Protein AF-0000000073398523 (afdb_homodimer)

Nearest PDB structures (foldseek):
  1pts-assembly1_B  TM=7.239E-01  e=7.983E-02  Streptomyces avidinii
  2jmm-assembly1_A  TM=2.291E-01  e=8.863E-01  Escherichia coli
  1pts-assembly1_B  TM=7.241E-01  e=7.983E-02  Streptomyces avidinii
  2jmm-assembly1_A  TM=2.292E-01  e=8.863E-01  Escherichia coli

Foldseek 3Di:
DDPPVFFEPPAAKKKKWWFAPDPDPPDDPVVGTPDIWIWGWHGGGAFWTWTWTDDDPDIWTKTFTWDVDVWTKTWIWTWDDDPNDIWIKIWIWTWDDDDPPDDPDWIKIKGKMWGQQWDAPVPRHIDHGGRMIIMMITGDTHDD/DDPPVFFEPPAAKKKKWWFAPDPDPPDDPVVGTPDIWIWGWHGGGAFWTWTWTDDDPDIWTKTFTWDVDVWTKTWIWTWDDDPNDIWIKIWIWTWDDDDPPDDPDWIKIKGKMWGQQWDAPVPRHIDHGGRMIIMMITGDTHDD

Sequence (288 aa):
MSYDPEIGSLAGIWTYRSFINDPDLSTDFDKLEFGRANIQIDKAPMGVFKGRIYGDGWELTLSGYIDYGSPNTARFQGRGKVGGEEWIYDYVGYLSPAWPNGIKQRPALAGSIVRTAPHSDGAGGVAPAGVVCSWCAVLDKPAHMSYDPEIGSLAGIWTYRSFINDPDLSTDFDKLEFGRANIQIDKAPMGVFKGRIYGDGWELTLSGYIDYGSPNTARFQGRGKVGGEEWIYDYVGYLSPAWPNGIKQRPALAGSIVRTAPHSDGAGGVAPAGVVCSWCAVLDKPAH

Secondary structure (DSSP, 8-state):
----TTS-TT-EEEEEEEEE----TTS-GGGGEEEEEEEEEPP-STTEEEEEEEETTEEEEEEEEEE-SSS-EEEEEEEEEETTEEEEEEEEEEEPPPPTT-SSPPPEEEEEEEE-S-EE-SSSSEE-TT-EEEEEEEEEEE--/----TTS-TT-EEEEEEEEE----TTS-GGGGEEEEEEEEEPP-STTEEEEEEEETTEEEEEEEEEE-SSS-EEEEEEEEEETTEEEEEEEEEEEPPPPTT-SSPPPEEEEEEEE-S-EE-SSSSEE-TT-EEEEEEEEEEE--

Radius of gyration: 19.01 Å; Cα contacts (8 Å, |Δi|>4): 784; chains: 2; bounding box: 48×51×47 Å

Organism: Burkholderia thailandensis (strain ATCC 700388 / DSM 13276 / CCUG 48851 / CIP 106301 / E264) (NCBI:txid271848)

Structure (mmCIF, N/CA/C/O backbone):
data_AF-0000000073398523-model_v1
#
loop_
_entity.id
_entity.type
_entity.pdbx_description
1 polymer 'Uncharacterized protein'
#
loop_
_atom_site.group_PDB
_atom_site.id
_atom_site.type_symbol
_atom_site.label_atom_id
_atom_site.label_alt_id
_atom_site.label_comp_id
_atom_site.label_asym_id
_atom_site.label_entity_id
_atom_site.label_seq_id
_atom_site.pdbx_PDB_ins_code
_atom_site.Cartn_x
_atom_site.Cartn_y
_atom_site.Cartn_z
_atom_site.occupancy
_atom_site.B_iso_or_equiv
_atom_site.auth_seq_id
_atom_site.auth_comp_id
_atom_site.auth_asym_id
_atom_site.auth_atom_id
_atom_site.pdbx_PDB_model_num
ATOM 1 N N . MET A 1 1 ? -22.625 -24.641 5.496 1 25.67 1 MET A N 1
ATOM 2 C CA . MET A 1 1 ? -21.453 -24.312 4.691 1 25.67 1 MET A CA 1
ATOM 3 C C . MET A 1 1 ? -20.188 -24.312 5.547 1 25.67 1 MET A C 1
ATOM 5 O O . MET A 1 1 ? -20.141 -23.641 6.578 1 25.67 1 MET A O 1
ATOM 9 N N . SER A 1 2 ? -19.422 -25.438 5.652 1 29.08 2 SER A N 1
ATOM 10 C CA . SER A 1 2 ? -18.344 -25.75 6.578 1 29.08 2 SER A CA 1
ATOM 11 C C . SER A 1 2 ? -17.25 -24.672 6.539 1 29.08 2 SER A C 1
ATOM 13 O O . SER A 1 2 ? -16.797 -24.281 5.465 1 29.08 2 SER A O 1
ATOM 15 N N . TYR A 1 3 ? -17.172 -23.75 7.363 1 36.06 3 TYR A N 1
ATOM 16 C CA . TYR A 1 3 ? -15.969 -22.969 7.629 1 36.06 3 TYR A CA 1
ATOM 17 C C . TYR A 1 3 ? -14.727 -23.844 7.566 1 36.06 3 TYR A C 1
ATOM 19 O O . TYR A 1 3 ? -14.578 -24.781 8.344 1 36.06 3 TYR A O 1
ATOM 27 N N . ASP A 1 4 ? -14.242 -24.375 6.492 1 39.94 4 ASP A N 1
ATOM 28 C CA . ASP A 1 4 ? -13 -25.141 6.465 1 39.94 4 ASP A CA 1
ATOM 29 C C . ASP A 1 4 ? -11.844 -24.344 7.059 1 39.94 4 ASP A C 1
ATOM 31 O O . ASP A 1 4 ? -11.375 -23.375 6.457 1 39.94 4 ASP A O 1
ATOM 35 N N . PRO A 1 5 ? -11.734 -24.25 8.328 1 44.62 5 PRO A N 1
ATOM 36 C CA . PRO A 1 5 ? -10.664 -23.547 9.055 1 44.62 5 PRO A CA 1
ATOM 37 C C . PRO A 1 5 ? -9.344 -23.547 8.297 1 44.62 5 PRO A C 1
ATOM 39 O O . PRO A 1 5 ? -8.422 -22.797 8.648 1 44.62 5 PRO A O 1
ATOM 42 N N . GLU A 1 6 ? -9.102 -24.641 7.527 1 44.72 6 GLU A N 1
ATOM 43 C CA . GLU A 1 6 ? -7.785 -24.875 6.941 1 44.72 6 GLU A CA 1
ATOM 44 C C . GLU A 1 6 ? -7.508 -23.922 5.789 1 44.72 6 GLU A C 1
ATOM 46 O O . GLU A 1 6 ? -6.387 -23.859 5.273 1 44.72 6 GLU A O 1
ATOM 51 N N . ILE A 1 7 ? -8.531 -23.5 5.06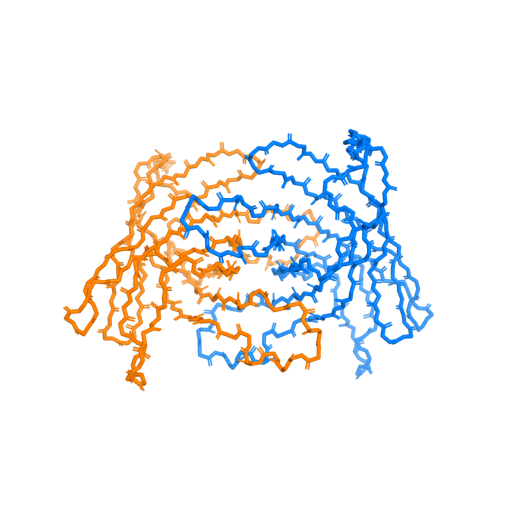2 1 49 7 ILE A N 1
ATOM 52 C CA . ILE A 1 7 ? -8.281 -22.703 3.875 1 49 7 ILE A CA 1
ATOM 53 C C . ILE A 1 7 ? -7.871 -21.281 4.289 1 49 7 ILE A C 1
ATOM 55 O O . ILE A 1 7 ? -8.602 -20.609 5.016 1 49 7 ILE A O 1
ATOM 59 N N . GLY A 1 8 ? -6.633 -21.188 4.273 1 56.22 8 GLY A N 1
ATOM 60 C CA . GLY A 1 8 ? -6.098 -19.859 4.531 1 56.22 8 GLY A CA 1
ATOM 61 C C . GLY A 1 8 ? -6.961 -18.75 3.967 1 56.22 8 GLY A C 1
ATOM 62 O O . GLY A 1 8 ? -7.582 -18.922 2.914 1 56.22 8 GLY A O 1
ATOM 63 N N . SER A 1 9 ? -7.34 -17.734 4.762 1 75.06 9 SER A N 1
ATOM 64 C CA . SER A 1 9 ? -8.289 -16.641 4.625 1 75.06 9 SER A CA 1
ATOM 65 C C . SER A 1 9 ? -7.969 -15.766 3.41 1 75.06 9 SER A C 1
ATOM 67 O O . SER A 1 9 ? -8.82 -15.023 2.926 1 75.06 9 SER A O 1
ATOM 69 N N . LEU A 1 10 ? -6.836 -16.172 2.549 1 92.94 10 LEU A N 1
ATOM 70 C CA . LEU A 1 10 ? -6.508 -15.227 1.486 1 92.94 10 LEU A CA 1
ATOM 71 C C . LEU A 1 10 ? -6.688 -15.867 0.115 1 92.94 10 LEU A C 1
ATOM 73 O O . LEU A 1 10 ? -6.453 -15.227 -0.912 1 92.94 10 LEU A O 1
ATOM 77 N N . ALA A 1 11 ? -7.156 -17.141 0.088 1 96.06 11 ALA A N 1
ATOM 78 C CA . ALA A 1 11 ? -7.285 -17.859 -1.182 1 96.06 11 ALA A CA 1
ATOM 79 C C . ALA A 1 11 ? -8.211 -17.109 -2.139 1 96.06 11 ALA A C 1
ATOM 81 O O . ALA A 1 11 ? -9.258 -16.594 -1.729 1 96.06 11 ALA A O 1
ATOM 82 N N . GLY A 1 12 ? -7.852 -17.094 -3.42 1 97 12 GLY A N 1
ATOM 83 C CA . GLY A 1 12 ? -8.602 -16.375 -4.438 1 97 12 GLY A CA 1
ATOM 84 C C . GLY A 1 12 ? -7.719 -15.719 -5.48 1 97 12 GLY A C 1
ATOM 85 O O . GLY A 1 12 ? -6.512 -15.969 -5.523 1 97 12 GLY A O 1
ATOM 86 N N . ILE A 1 13 ? -8.344 -14.992 -6.367 1 98.56 13 ILE A N 1
ATOM 87 C CA . ILE A 1 13 ? -7.637 -14.203 -7.371 1 98.56 13 ILE A CA 1
ATOM 88 C C . ILE A 1 13 ? -7.594 -12.734 -6.941 1 98.56 13 ILE A C 1
ATOM 90 O O . ILE A 1 13 ? -8.625 -12.156 -6.598 1 98.56 13 ILE A O 1
ATOM 94 N N . TRP A 1 14 ? -6.434 -12.203 -6.961 1 98.81 14 TRP A N 1
ATOM 95 C CA . TRP A 1 14 ? -6.184 -10.82 -6.574 1 98.81 14 TRP A CA 1
ATOM 96 C C . TRP A 1 14 ? -5.613 -10.023 -7.738 1 98.81 14 TRP A C 1
ATOM 98 O O . TRP A 1 14 ? -4.77 -10.523 -8.484 1 98.81 14 TRP A O 1
ATOM 108 N N . THR A 1 15 ? -6.074 -8.812 -7.91 1 98.94 15 THR A N 1
ATOM 109 C CA . THR A 1 15 ? -5.441 -7.883 -8.836 1 98.94 15 THR A CA 1
ATOM 110 C C . THR A 1 15 ? -4.277 -7.156 -8.172 1 98.94 15 THR A C 1
ATOM 112 O O . THR A 1 15 ? -4.473 -6.434 -7.195 1 98.94 15 THR A O 1
ATOM 115 N N . TYR A 1 16 ? -3.158 -7.379 -8.727 1 98.94 16 TYR A N 1
ATOM 116 C CA . TYR A 1 16 ? -1.911 -6.852 -8.188 1 98.94 16 TYR A CA 1
ATOM 117 C C . TYR A 1 16 ? -1.46 -5.617 -8.961 1 98.94 16 TYR A C 1
ATOM 119 O O . TYR A 1 16 ? -1.467 -5.609 -10.195 1 98.94 16 TY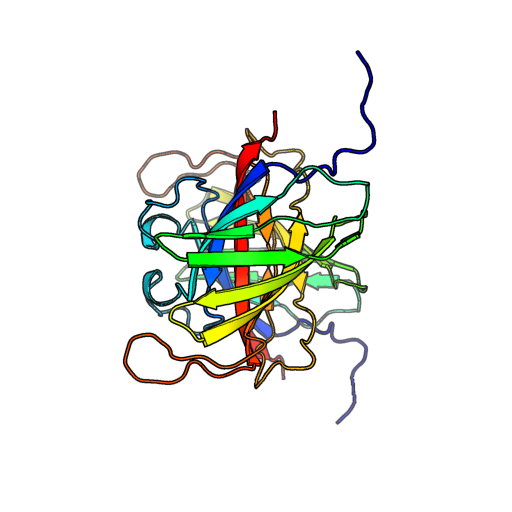R A O 1
ATOM 127 N N . ARG A 1 17 ? -1.027 -4.547 -8.211 1 98.94 17 ARG A N 1
ATOM 128 C CA . ARG A 1 17 ? -0.36 -3.375 -8.766 1 98.94 17 ARG A CA 1
ATOM 129 C C . ARG A 1 17 ? 0.792 -2.926 -7.871 1 98.94 17 ARG A C 1
ATOM 131 O O . ARG A 1 17 ? 0.677 -2.947 -6.645 1 98.94 17 ARG A O 1
ATOM 138 N N . SER A 1 18 ? 1.888 -2.545 -8.484 1 98.81 18 SER A N 1
ATOM 139 C CA . SER A 1 18 ? 3.021 -2.006 -7.738 1 98.81 18 SER A CA 1
ATOM 140 C C . SER A 1 18 ? 3.4 -0.617 -8.242 1 98.81 18 SER A C 1
ATOM 142 O O . SER A 1 18 ? 3.068 -0.246 -9.367 1 98.81 18 SER A O 1
ATOM 144 N N . PHE A 1 19 ? 4.043 0.122 -7.348 1 98.38 19 PHE A N 1
ATOM 145 C CA . PHE A 1 19 ? 4.25 1.557 -7.508 1 98.38 19 PHE A CA 1
ATOM 146 C C . PHE A 1 19 ? 5.695 1.935 -7.199 1 98.38 19 PHE A C 1
ATOM 148 O O . PHE A 1 19 ? 6.23 1.563 -6.152 1 98.38 19 PHE A O 1
ATOM 155 N N . ILE A 1 20 ? 6.25 2.709 -8.086 1 98.75 20 ILE A N 1
ATOM 156 C CA . ILE A 1 20 ? 7.582 3.242 -7.832 1 98.75 20 ILE A CA 1
ATOM 157 C C . ILE A 1 20 ? 7.539 4.191 -6.637 1 98.75 20 ILE A C 1
ATOM 159 O O . ILE A 1 20 ? 6.66 5.055 -6.555 1 98.75 20 ILE A O 1
ATOM 163 N N . ASN A 1 21 ? 8.453 4.016 -5.688 1 98.81 21 ASN A N 1
ATOM 164 C CA . ASN A 1 21 ? 8.531 4.883 -4.516 1 98.81 21 ASN A CA 1
ATOM 165 C C . ASN A 1 21 ? 9.188 6.219 -4.844 1 98.81 21 ASN A C 1
ATOM 167 O O . ASN A 1 21 ? 10.25 6.539 -4.305 1 98.81 21 ASN A O 1
ATOM 171 N N . ASP A 1 22 ? 8.5 6.961 -5.629 1 98.75 22 ASP A N 1
ATOM 172 C CA . ASP A 1 22 ? 8.93 8.281 -6.078 1 98.75 22 ASP A CA 1
ATOM 173 C C . ASP A 1 22 ? 8.445 9.375 -5.129 1 98.75 22 ASP A C 1
ATOM 175 O O . ASP A 1 22 ? 7.238 9.562 -4.961 1 98.75 22 ASP A O 1
ATOM 179 N N . PRO A 1 23 ? 9.344 10.117 -4.512 1 98.62 23 PRO A N 1
ATOM 180 C CA . PRO A 1 23 ? 8.914 11.133 -3.549 1 98.62 23 PRO A CA 1
ATOM 181 C C . PRO A 1 23 ? 8.414 12.406 -4.219 1 98.62 23 PRO A C 1
ATOM 183 O O . PRO A 1 23 ? 7.883 13.297 -3.547 1 98.62 23 PRO A O 1
ATOM 186 N N . ASP A 1 24 ? 8.547 12.562 -5.496 1 98.75 24 ASP A N 1
ATOM 187 C CA . ASP A 1 24 ? 8.102 13.766 -6.199 1 98.75 24 ASP A CA 1
ATOM 188 C C . ASP A 1 24 ? 6.59 13.75 -6.398 1 98.75 24 ASP A C 1
ATOM 190 O O . ASP A 1 24 ? 6.07 12.977 -7.203 1 98.75 24 ASP A O 1
ATOM 194 N N . LEU A 1 25 ? 5.93 14.633 -5.777 1 98.5 25 LEU A N 1
ATOM 195 C CA . LEU A 1 25 ? 4.473 14.688 -5.82 1 98.5 25 LEU A CA 1
ATOM 196 C C . LEU A 1 25 ? 3.979 15.031 -7.219 1 98.5 25 LEU A C 1
ATOM 198 O O . LEU A 1 25 ? 2.852 14.695 -7.59 1 98.5 25 LEU A O 1
ATOM 202 N N . SER A 1 26 ? 4.738 15.688 -7.973 1 98.06 26 SER A N 1
ATOM 203 C CA . SER A 1 26 ? 4.301 16.203 -9.266 1 98.06 26 SER A CA 1
ATOM 204 C C . SER A 1 26 ? 4.375 15.117 -10.336 1 98.06 26 SER A C 1
ATOM 206 O O . SER A 1 26 ? 3.875 15.305 -11.453 1 98.06 26 SER A O 1
ATOM 208 N N . THR A 1 27 ? 5.039 14.016 -10.062 1 98.38 27 THR A N 1
ATOM 209 C CA . THR A 1 27 ? 5.141 12.938 -11.039 1 98.38 27 THR A CA 1
ATOM 210 C C . THR A 1 27 ? 3.758 12.477 -11.484 1 98.38 27 THR A C 1
ATOM 212 O O . THR A 1 27 ? 2.879 12.242 -10.648 1 98.38 27 THR A O 1
ATOM 215 N N . ASP A 1 28 ? 3.58 12.367 -12.812 1 97.88 28 ASP A N 1
ATOM 216 C CA . ASP A 1 28 ? 2.33 11.82 -13.336 1 97.88 28 ASP A CA 1
ATOM 217 C C . ASP A 1 28 ? 2.041 10.445 -12.75 1 97.88 28 ASP A C 1
ATOM 219 O O . ASP A 1 28 ? 2.939 9.602 -12.656 1 97.88 28 ASP A O 1
ATOM 223 N N . PHE A 1 29 ? 0.79 10.219 -12.477 1 97.5 29 PHE A N 1
ATOM 224 C CA . PHE A 1 29 ? 0.407 9.008 -11.773 1 97.5 29 PHE A CA 1
ATOM 225 C C . PHE A 1 29 ? 0.746 7.77 -12.594 1 97.5 29 PHE A C 1
ATOM 227 O O . PHE A 1 29 ? 1.202 6.762 -12.055 1 97.5 29 PHE A O 1
ATOM 234 N N . ASP A 1 30 ? 0.604 7.793 -13.875 1 97.19 30 ASP A N 1
ATOM 235 C CA . ASP A 1 30 ? 0.847 6.648 -14.75 1 97.19 30 ASP A CA 1
ATOM 236 C C . ASP A 1 30 ? 2.328 6.281 -14.766 1 97.19 30 ASP A C 1
ATOM 238 O O . ASP A 1 30 ? 2.684 5.125 -15.023 1 97.19 30 ASP A O 1
ATOM 242 N N . LYS A 1 31 ? 3.17 7.215 -14.523 1 97.62 31 LYS A N 1
ATOM 243 C CA . LYS A 1 31 ? 4.609 6.977 -14.539 1 97.62 31 LYS A CA 1
ATOM 244 C C . LYS A 1 31 ? 5.055 6.23 -13.281 1 97.62 31 LYS A C 1
ATOM 246 O O . LYS A 1 31 ? 6.188 5.746 -13.211 1 97.62 31 LYS A O 1
ATOM 251 N N . LEU A 1 32 ? 4.156 6.113 -12.32 1 98.5 32 LEU A N 1
ATOM 252 C CA . LEU A 1 32 ? 4.492 5.461 -11.062 1 98.5 32 LEU A CA 1
ATOM 253 C C . LEU A 1 32 ? 4.293 3.953 -11.156 1 98.5 32 LEU A C 1
ATOM 255 O O . LEU A 1 32 ? 4.723 3.205 -10.281 1 98.5 32 LEU A O 1
ATOM 259 N N . GLU A 1 33 ? 3.688 3.508 -12.234 1 98.25 33 GLU A N 1
ATOM 260 C CA . GLU A 1 33 ? 3.422 2.076 -12.352 1 98.25 33 GLU A CA 1
ATOM 261 C C . GLU A 1 33 ? 4.715 1.286 -12.508 1 98.25 33 GLU A C 1
ATOM 263 O O . GLU A 1 33 ? 5.469 1.503 -13.461 1 98.25 33 GLU A O 1
ATOM 268 N N . PHE A 1 34 ? 4.996 0.422 -11.617 1 97.94 34 PHE A N 1
ATOM 269 C CA . PHE A 1 34 ? 6.129 -0.494 -11.695 1 97.94 34 PHE A CA 1
ATOM 270 C C . PHE A 1 34 ? 5.727 -1.794 -12.383 1 97.94 34 PHE A C 1
ATOM 272 O O . PHE A 1 34 ? 6.512 -2.373 -13.133 1 97.94 34 PHE A O 1
ATOM 279 N N . GLY A 1 35 ? 4.449 -2.266 -12.023 1 97.25 35 GLY A N 1
ATOM 280 C CA . GLY A 1 35 ? 3.902 -3.463 -12.641 1 97.25 35 GLY A CA 1
ATOM 281 C C . GLY A 1 35 ? 2.469 -3.748 -12.234 1 97.25 35 GLY A C 1
ATOM 282 O O . GLY A 1 35 ? 1.96 -3.15 -11.281 1 97.25 35 GLY A O 1
ATOM 283 N N . ARG A 1 36 ? 1.803 -4.609 -12.984 1 98.56 36 ARG A N 1
ATOM 284 C CA . ARG A 1 36 ? 0.488 -5.141 -12.641 1 98.56 36 ARG A CA 1
ATOM 285 C C . ARG A 1 36 ? 0.352 -6.594 -13.086 1 98.56 36 ARG A C 1
ATOM 287 O O . ARG A 1 36 ? 1.039 -7.031 -14.016 1 98.56 36 ARG A O 1
ATOM 294 N N . ALA A 1 37 ? -0.459 -7.328 -12.438 1 98.88 37 ALA A N 1
ATOM 295 C CA . ALA A 1 37 ? -0.632 -8.758 -12.688 1 98.88 37 ALA A CA 1
ATOM 296 C C . ALA A 1 37 ? -1.809 -9.312 -11.898 1 98.88 37 ALA A C 1
ATOM 298 O O . ALA A 1 37 ? -2.477 -8.578 -11.164 1 98.88 37 ALA A O 1
ATOM 299 N N . ASN A 1 38 ? -2.059 -10.555 -12.109 1 98.81 38 ASN A N 1
ATOM 300 C CA . ASN A 1 38 ? -2.934 -11.328 -11.242 1 98.81 38 ASN A CA 1
ATOM 301 C C . ASN A 1 38 ? -2.137 -12.18 -10.258 1 98.81 38 ASN A C 1
ATOM 303 O O . ASN A 1 38 ? -1.115 -12.766 -10.617 1 98.81 38 ASN A O 1
ATOM 307 N N . ILE A 1 39 ? -2.611 -12.156 -9.07 1 98.94 39 ILE A N 1
ATOM 308 C CA . ILE A 1 39 ? -2.111 -13.125 -8.102 1 98.94 39 ILE A CA 1
ATOM 309 C C . ILE A 1 39 ? -3.197 -14.148 -7.789 1 98.94 39 ILE A C 1
ATOM 311 O O . ILE A 1 39 ? -4.305 -13.789 -7.383 1 98.94 39 ILE A O 1
ATOM 315 N N . GLN A 1 40 ? -2.91 -15.367 -8.008 1 98.69 40 GLN A N 1
ATOM 316 C CA . GLN A 1 40 ? -3.721 -16.469 -7.492 1 98.69 40 GLN A CA 1
ATOM 317 C C . GLN A 1 40 ? -3.123 -17.031 -6.207 1 98.69 40 GLN A C 1
ATOM 319 O O . GLN A 1 40 ? -1.996 -17.531 -6.207 1 98.69 40 GLN A O 1
ATOM 324 N N . ILE A 1 41 ? -3.832 -16.906 -5.168 1 97.81 41 ILE A N 1
ATOM 325 C CA . ILE A 1 41 ? -3.465 -17.562 -3.92 1 97.81 41 ILE A CA 1
ATOM 326 C C . ILE A 1 41 ? -4.27 -18.844 -3.762 1 97.81 41 ILE A C 1
ATOM 328 O O . ILE A 1 41 ? -5.504 -18.812 -3.732 1 97.81 41 ILE A O 1
ATOM 332 N N . ASP A 1 42 ? -3.588 -19.938 -3.623 1 96.5 42 ASP A N 1
ATOM 333 C CA . ASP A 1 42 ? -4.219 -21.25 -3.553 1 96.5 42 ASP A CA 1
ATOM 334 C C . ASP A 1 42 ? -4.664 -21.578 -2.127 1 96.5 42 ASP A C 1
ATOM 336 O O . ASP A 1 42 ? -4.082 -21.078 -1.162 1 96.5 42 ASP A O 1
ATOM 340 N N . LYS A 1 43 ? -5.73 -22.406 -2.062 1 94.38 43 LYS A N 1
ATOM 341 C CA . LYS A 1 43 ? -6.02 -23 -0.764 1 94.38 43 LYS A CA 1
ATOM 342 C C . LYS A 1 43 ? -4.82 -23.781 -0.241 1 94.38 43 LYS A C 1
ATOM 344 O O . LYS A 1 43 ? -4.188 -24.531 -0.989 1 94.38 43 LYS A O 1
ATOM 349 N N . ALA A 1 44 ? -4.496 -23.578 0.974 1 93.38 44 ALA A N 1
ATOM 350 C CA . ALA A 1 44 ? -3.359 -24.234 1.62 1 93.38 44 ALA A CA 1
ATOM 351 C C . ALA A 1 44 ? -3.564 -24.328 3.129 1 93.38 44 ALA A C 1
ATOM 353 O O . ALA A 1 44 ? -4.453 -23.672 3.682 1 93.38 44 ALA A O 1
ATOM 354 N N . PRO A 1 45 ? -2.785 -25.188 3.82 1 91.19 45 PRO A N 1
ATOM 355 C CA . PRO A 1 45 ? -2.863 -25.203 5.281 1 91.19 45 PRO A CA 1
ATOM 356 C C . PRO A 1 45 ? -2.6 -23.828 5.898 1 91.19 45 PRO A C 1
ATOM 358 O O . PRO A 1 45 ? -1.938 -22.984 5.285 1 91.19 45 PRO A O 1
ATOM 361 N N . MET A 1 46 ? -3.068 -23.656 7.102 1 90.88 46 MET A N 1
ATOM 362 C CA . MET A 1 46 ? -2.875 -22.406 7.828 1 90.88 46 MET A CA 1
ATOM 363 C C . MET A 1 46 ? -1.399 -22.031 7.871 1 90.88 46 MET A C 1
ATOM 365 O O . MET A 1 46 ? -0.543 -22.875 8.148 1 90.88 46 MET A O 1
ATOM 369 N N . GLY A 1 47 ? -1.133 -20.797 7.488 1 94.12 47 GLY A N 1
ATOM 370 C CA . GLY A 1 47 ? 0.219 -20.266 7.586 1 94.12 47 GLY A CA 1
ATOM 371 C C . GLY A 1 47 ? 1.018 -20.438 6.305 1 94.12 47 GLY A C 1
ATOM 372 O O . GLY A 1 47 ? 2.113 -19.875 6.176 1 94.12 47 GLY A O 1
ATOM 373 N N . VAL A 1 48 ? 0.482 -21.25 5.402 1 95.88 48 VAL A N 1
ATOM 374 C CA . VAL A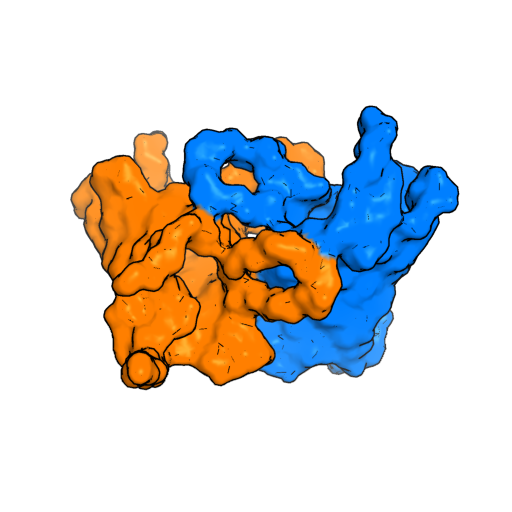 1 48 ? 1.199 -21.484 4.152 1 95.88 48 VAL A CA 1
ATOM 375 C C . VAL A 1 48 ? 0.688 -20.531 3.074 1 95.88 48 VAL A C 1
ATOM 377 O O . VAL A 1 48 ? -0.522 -20.375 2.9 1 95.88 48 VAL A O 1
ATOM 380 N N . PHE A 1 49 ? 1.552 -19.859 2.408 1 97 49 PHE A N 1
ATOM 381 C CA . PHE A 1 49 ? 1.26 -19.047 1.226 1 97 49 PHE A CA 1
ATOM 382 C C . PHE A 1 49 ? 1.774 -19.734 -0.034 1 97 49 PHE A C 1
ATOM 384 O O . PHE A 1 49 ? 2.977 -19.969 -0.172 1 97 49 PHE A O 1
ATOM 391 N N . LYS A 1 50 ? 0.882 -20.047 -0.929 1 97.75 50 LYS A N 1
ATOM 392 C CA . LYS A 1 50 ? 1.245 -20.672 -2.197 1 97.75 50 LYS A CA 1
ATOM 393 C C . LYS A 1 50 ? 0.345 -20.188 -3.328 1 97.75 50 LYS A C 1
ATOM 395 O O . LYS A 1 50 ? -0.828 -19.875 -3.107 1 97.75 50 LYS A O 1
ATOM 400 N N . GLY A 1 51 ? 0.907 -20.125 -4.535 1 98.25 51 GLY A N 1
ATOM 401 C CA . GLY A 1 51 ? 0.143 -19.703 -5.691 1 98.25 51 GLY A CA 1
ATOM 402 C C . GLY A 1 51 ? 1.017 -19.266 -6.855 1 98.25 51 GLY A C 1
ATOM 403 O O . GLY A 1 51 ? 2.045 -19.891 -7.133 1 98.25 51 GLY A O 1
ATOM 404 N N . ARG A 1 52 ? 0.535 -18.25 -7.527 1 98.88 52 ARG A N 1
ATOM 405 C CA . ARG A 1 52 ? 1.284 -17.703 -8.656 1 98.88 52 ARG A CA 1
ATOM 406 C C . ARG A 1 52 ? 0.902 -16.25 -8.906 1 98.88 52 ARG A C 1
ATOM 408 O O . ARG A 1 52 ? -0.204 -15.828 -8.57 1 98.88 52 ARG A O 1
ATOM 415 N N . ILE A 1 53 ? 1.813 -15.516 -9.406 1 98.94 53 ILE A N 1
ATOM 416 C CA . ILE A 1 53 ? 1.578 -14.219 -10.023 1 98.94 53 ILE A CA 1
ATOM 417 C C . ILE A 1 53 ? 1.802 -14.312 -11.531 1 98.94 53 ILE A C 1
ATOM 419 O O . ILE A 1 53 ? 2.746 -14.961 -11.984 1 98.94 53 ILE A O 1
ATOM 423 N N . TYR A 1 54 ? 0.851 -13.742 -12.312 1 98.81 54 TYR A N 1
ATOM 424 C CA . TYR A 1 54 ? 0.905 -14.047 -13.742 1 98.81 54 TYR A CA 1
ATOM 425 C C . TYR A 1 54 ? 0.265 -12.93 -14.555 1 98.81 54 TYR A C 1
ATOM 427 O O . TYR A 1 54 ? -0.517 -12.133 -14.031 1 98.81 54 TYR A O 1
ATOM 435 N N . GLY A 1 55 ? 0.636 -12.789 -15.727 1 97.19 55 GLY A N 1
ATOM 436 C CA . GLY A 1 55 ? 0.087 -11.945 -16.781 1 97.19 55 GLY A CA 1
ATOM 437 C C . GLY A 1 55 ? 0.043 -12.633 -18.125 1 97.19 55 GLY A C 1
ATOM 438 O O . GLY A 1 55 ? -0.08 -13.852 -18.203 1 97.19 55 GLY A O 1
ATOM 439 N N . ASP A 1 56 ? 0.008 -11.828 -19.203 1 94.62 56 ASP A N 1
ATOM 440 C CA . ASP A 1 56 ? -0.063 -12.391 -20.547 1 94.62 56 ASP A CA 1
ATOM 441 C C . ASP A 1 56 ? 1.247 -13.078 -20.922 1 94.62 56 ASP A C 1
ATOM 443 O O . ASP A 1 56 ? 2.248 -12.414 -21.188 1 94.62 56 ASP A O 1
ATOM 447 N N . GLY A 1 57 ? 1.296 -14.422 -20.875 1 94.69 57 GLY A N 1
ATOM 448 C CA . GLY A 1 57 ? 2.428 -15.18 -21.391 1 94.69 57 GLY A CA 1
ATOM 449 C C . GLY A 1 57 ? 3.512 -15.398 -20.344 1 94.69 57 GLY A C 1
ATOM 450 O O . GLY A 1 57 ? 4.617 -15.836 -20.672 1 94.69 57 GLY A O 1
ATOM 451 N N . TRP A 1 58 ? 3.369 -15.086 -19.156 1 97.06 58 TRP A N 1
ATOM 452 C CA . TRP A 1 58 ? 4.387 -15.312 -18.141 1 97.06 58 TRP A CA 1
ATOM 453 C C . TRP A 1 58 ? 3.746 -15.625 -16.797 1 97.06 58 TRP A C 1
ATOM 455 O O . TRP A 1 58 ? 2.586 -15.281 -16.547 1 97.06 58 TRP A O 1
ATOM 465 N N . GLU A 1 59 ? 4.469 -16.266 -15.883 1 98.56 59 GLU A N 1
ATOM 466 C CA . GLU A 1 59 ? 4.066 -16.516 -14.508 1 98.56 59 GLU A CA 1
ATOM 467 C C . GLU A 1 59 ? 5.277 -16.781 -13.617 1 98.56 59 GLU A C 1
ATOM 469 O O . GLU A 1 59 ? 6.324 -17.219 -14.094 1 98.56 59 GLU A O 1
ATOM 474 N N . LEU A 1 60 ? 5.168 -16.391 -12.422 1 98.88 60 LEU A N 1
ATOM 475 C CA . LEU A 1 60 ? 6.074 -16.797 -11.352 1 98.88 60 LEU A CA 1
ATOM 476 C C . LEU A 1 60 ? 5.348 -17.641 -10.312 1 98.88 60 LEU A C 1
ATOM 478 O O . LEU A 1 60 ? 4.191 -17.375 -9.984 1 98.88 60 LEU A O 1
ATOM 482 N N . THR A 1 61 ? 6.008 -18.656 -9.82 1 98.94 61 THR A N 1
ATOM 483 C CA . THR A 1 61 ? 5.496 -19.422 -8.695 1 98.94 61 THR A CA 1
ATOM 484 C C . THR A 1 61 ? 5.719 -18.672 -7.379 1 98.94 61 THR A C 1
ATOM 486 O O . THR A 1 61 ? 6.801 -18.141 -7.141 1 98.9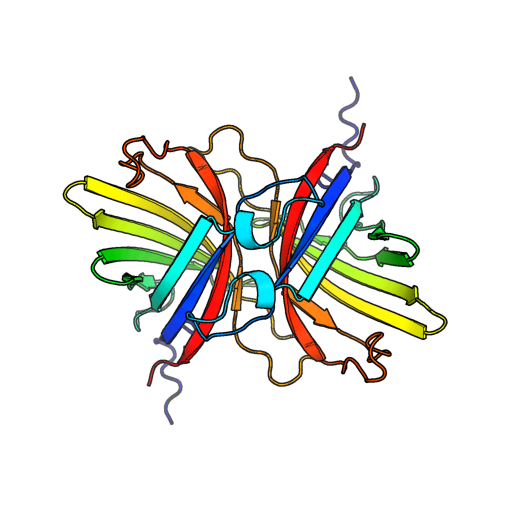4 61 THR A O 1
ATOM 489 N N . LEU A 1 62 ? 4.664 -18.656 -6.59 1 98.88 62 LEU A N 1
ATOM 490 C CA . LEU A 1 62 ? 4.75 -17.969 -5.301 1 98.88 62 LEU A CA 1
ATOM 491 C C . LEU A 1 62 ? 4.812 -18.984 -4.16 1 98.88 62 LEU A C 1
ATOM 493 O O . LEU A 1 62 ? 4.078 -19.984 -4.164 1 98.88 62 LEU A O 1
ATOM 497 N N . SER A 1 63 ? 5.66 -18.766 -3.209 1 98.81 63 SER A N 1
ATOM 498 C CA . SER A 1 63 ? 5.777 -19.562 -1.998 1 98.81 63 SER A CA 1
ATOM 499 C C . SER A 1 63 ? 6.184 -18.703 -0.803 1 98.81 63 SER A C 1
ATOM 501 O O . SER A 1 63 ? 7.008 -17.797 -0.934 1 98.81 63 SER A O 1
ATOM 503 N N . GLY A 1 64 ? 5.578 -19 0.297 1 98.38 64 GLY A N 1
ATOM 504 C CA . GLY A 1 64 ? 5.902 -18.281 1.521 1 98.38 64 GLY A CA 1
ATOM 505 C C . GLY A 1 64 ? 5.004 -18.656 2.686 1 98.38 64 GLY A C 1
ATOM 506 O O . GLY A 1 64 ? 4.656 -19.828 2.859 1 98.38 64 GLY A O 1
ATOM 507 N N . TYR A 1 65 ? 4.766 -17.641 3.508 1 97.56 65 TYR A N 1
ATOM 508 C CA . TYR A 1 65 ? 3.977 -17.922 4.703 1 97.56 65 TYR A CA 1
ATOM 509 C C . TYR A 1 65 ? 3.051 -16.75 5.027 1 97.56 65 TYR A C 1
ATOM 511 O O . TYR A 1 65 ? 3.236 -15.641 4.523 1 97.56 65 TYR A O 1
ATOM 519 N N . ILE A 1 66 ? 2.027 -17.062 5.793 1 96.12 66 ILE A N 1
ATOM 520 C CA . ILE A 1 66 ? 1.099 -16.078 6.352 1 96.12 66 ILE A CA 1
ATOM 521 C C . ILE A 1 66 ? 1.19 -16.094 7.875 1 96.12 66 ILE A C 1
ATOM 523 O O . ILE A 1 66 ? 1.036 -17.141 8.508 1 96.12 66 ILE A O 1
ATOM 527 N N . ASP A 1 67 ? 1.545 -15.016 8.438 1 95.06 67 ASP A N 1
ATOM 528 C CA . ASP A 1 67 ? 1.455 -14.805 9.883 1 95.06 67 ASP A CA 1
ATOM 529 C C . ASP A 1 67 ? 0.127 -14.148 10.258 1 95.06 67 ASP A C 1
ATOM 531 O O . ASP A 1 67 ? -0.138 -13.008 9.875 1 95.06 67 ASP A O 1
ATOM 535 N N . TYR A 1 68 ? -0.665 -14.898 11.039 1 90.44 68 TYR A N 1
ATOM 536 C CA . TYR A 1 68 ? -1.963 -14.367 11.438 1 90.44 68 TYR A CA 1
ATOM 537 C C . TYR A 1 68 ? -1.839 -13.516 12.695 1 90.44 68 TYR A C 1
ATOM 539 O O . TYR A 1 68 ? -1.215 -13.93 13.68 1 90.44 68 TYR A O 1
ATOM 547 N N . GLY A 1 69 ? -2.277 -12.352 12.633 1 89.38 69 GLY A N 1
ATOM 548 C CA . GLY A 1 69 ? -2.217 -11.367 13.695 1 89.38 69 GLY A CA 1
ATOM 549 C C . GLY A 1 69 ? -2.834 -10.031 13.305 1 89.38 69 GLY A C 1
ATOM 550 O O . GLY A 1 69 ? -3.803 -9.992 12.547 1 89.38 69 GLY A O 1
ATOM 551 N N . SER A 1 70 ? -2.4 -9.031 14.016 1 90.38 70 SER A N 1
ATOM 552 C CA . SER A 1 70 ? -2.805 -7.668 13.68 1 90.38 70 SER A CA 1
ATOM 553 C C . SER A 1 70 ? -1.612 -6.836 13.219 1 90.38 70 SER A C 1
ATOM 555 O O . SER A 1 70 ? -0.885 -6.273 14.047 1 90.38 70 SER A O 1
ATOM 557 N N . PRO A 1 71 ? -1.42 -6.801 11.953 1 94.69 71 PRO A N 1
ATOM 558 C CA . PRO A 1 71 ? -2.162 -7.301 10.797 1 94.69 71 PRO A CA 1
ATOM 559 C C . PRO A 1 71 ? -1.815 -8.75 10.453 1 94.69 71 PRO A C 1
ATOM 561 O O . PRO A 1 71 ? -0.779 -9.258 10.891 1 94.69 71 PRO A O 1
ATOM 564 N N . ASN A 1 72 ? -2.742 -9.406 9.711 1 94.81 72 ASN A N 1
ATOM 565 C CA . ASN A 1 72 ? -2.283 -10.555 8.938 1 94.81 72 ASN A CA 1
ATOM 566 C C . ASN A 1 72 ? -1.192 -10.164 7.949 1 94.81 72 ASN A C 1
ATOM 568 O O . ASN A 1 72 ? -1.343 -9.203 7.199 1 94.81 72 ASN A O 1
ATOM 572 N N . THR A 1 73 ? -0.104 -10.938 7.973 1 97.31 73 THR A N 1
ATOM 573 C CA . THR A 1 73 ? 1.056 -10.609 7.152 1 97.31 73 THR A CA 1
ATOM 574 C C . THR A 1 73 ? 1.398 -11.766 6.215 1 97.31 73 THR A C 1
ATOM 576 O O . THR A 1 73 ? 1.561 -12.906 6.66 1 97.31 73 THR A O 1
ATOM 579 N N . ALA A 1 74 ? 1.422 -11.477 4.934 1 98 74 ALA A N 1
ATOM 580 C CA . ALA A 1 74 ? 1.926 -12.43 3.949 1 98 74 ALA A CA 1
ATOM 581 C C . ALA A 1 74 ? 3.359 -12.094 3.545 1 98 74 ALA A C 1
ATOM 583 O O . ALA A 1 74 ? 3.656 -10.953 3.184 1 98 74 ALA A O 1
ATOM 584 N N . ARG A 1 75 ? 4.242 -13 3.676 1 98.62 75 ARG A N 1
ATOM 585 C CA . ARG A 1 75 ? 5.605 -12.914 3.156 1 98.62 75 ARG A CA 1
ATOM 586 C C . ARG A 1 75 ? 5.887 -14.047 2.17 1 98.62 75 ARG A C 1
ATOM 588 O O . ARG A 1 75 ? 5.715 -15.219 2.496 1 98.62 75 ARG A O 1
ATOM 595 N N . PHE A 1 76 ? 6.324 -13.609 0.93 1 98.81 76 PHE A N 1
ATOM 596 C CA . PHE A 1 76 ? 6.469 -14.648 -0.081 1 98.81 76 PHE A CA 1
ATOM 597 C C . PHE A 1 76 ? 7.457 -14.219 -1.159 1 98.81 76 PHE A C 1
ATOM 599 O O . PHE A 1 76 ? 7.82 -13.047 -1.243 1 98.81 76 PHE A O 1
ATOM 606 N N . GLN A 1 77 ? 7.895 -15.211 -1.856 1 98.94 77 GLN A N 1
ATOM 607 C CA . GLN A 1 77 ? 8.773 -15.008 -3.004 1 98.94 77 GLN A CA 1
ATOM 608 C C . GLN A 1 77 ? 8.133 -15.531 -4.285 1 98.94 77 GLN A C 1
ATOM 610 O O . GLN A 1 77 ? 7.488 -16.578 -4.281 1 98.94 77 GLN A O 1
ATOM 615 N N . GLY A 1 78 ? 8.25 -14.758 -5.332 1 98.94 78 GLY A N 1
ATOM 616 C CA . GLY A 1 78 ? 7.926 -15.211 -6.676 1 98.94 78 GLY A CA 1
ATOM 617 C C . GLY A 1 78 ? 9.148 -15.586 -7.492 1 98.94 78 GLY A C 1
ATOM 618 O O . GLY A 1 78 ? 10.109 -14.82 -7.566 1 98.94 78 GLY A O 1
ATOM 619 N N . ARG A 1 79 ? 9.078 -16.734 -8.055 1 98.81 79 ARG A N 1
ATOM 620 C CA . ARG A 1 79 ? 10.188 -17.203 -8.883 1 98.81 79 ARG A CA 1
ATOM 621 C C . ARG A 1 79 ? 9.68 -17.875 -10.148 1 98.81 79 ARG A C 1
ATOM 623 O O . ARG A 1 79 ? 8.711 -18.641 -10.109 1 98.81 79 ARG A O 1
ATOM 630 N N . GLY A 1 80 ? 10.359 -17.594 -11.234 1 98.5 80 GLY A N 1
ATOM 631 C CA . GLY A 1 80 ? 10.055 -18.25 -12.5 1 98.5 80 GLY A CA 1
ATOM 632 C C . GLY A 1 80 ? 10.922 -17.766 -13.648 1 98.5 80 GLY A C 1
ATOM 633 O O . GLY A 1 80 ? 11.781 -16.906 -13.461 1 98.5 80 GLY A O 1
ATOM 634 N N . LYS A 1 81 ? 10.758 -18.422 -14.758 1 97.31 81 LYS A N 1
ATOM 635 C CA . LYS A 1 81 ? 11.461 -18.031 -15.977 1 97.31 81 LYS A CA 1
ATOM 636 C C . LYS A 1 81 ? 10.547 -17.234 -16.906 1 97.31 81 LYS A C 1
ATOM 638 O O . LYS A 1 81 ? 9.438 -17.672 -17.219 1 97.31 81 LYS A O 1
ATOM 643 N N . VAL A 1 82 ? 11.039 -16.062 -17.234 1 94.88 82 VAL A N 1
ATOM 644 C CA . VAL A 1 82 ? 10.367 -15.203 -18.203 1 94.88 82 VAL A CA 1
ATOM 645 C C . VAL A 1 82 ? 11.32 -14.859 -19.344 1 94.88 82 VAL A C 1
ATOM 647 O O . VAL A 1 82 ? 12.391 -14.289 -19.109 1 94.88 82 VAL A O 1
ATOM 650 N N . GLY A 1 83 ? 10.945 -15.211 -20.578 1 91.44 83 GLY A N 1
ATOM 651 C CA . GLY A 1 83 ? 11.844 -14.977 -21.703 1 91.44 83 GLY A CA 1
ATOM 652 C C . GLY A 1 83 ? 13.188 -15.664 -21.547 1 91.44 83 GLY A C 1
ATOM 653 O O . GLY A 1 83 ? 14.227 -15.102 -21.906 1 91.44 83 GLY A O 1
ATOM 654 N N . GLY A 1 84 ? 13.195 -16.781 -20.844 1 92.62 84 GLY A N 1
ATOM 655 C CA . GLY A 1 84 ? 14.406 -17.562 -20.688 1 92.62 84 GLY A CA 1
ATOM 656 C C . GLY A 1 84 ? 15.266 -17.094 -19.516 1 92.62 84 GLY A C 1
ATOM 657 O O . GLY A 1 84 ? 16.297 -17.703 -19.219 1 92.62 84 GLY A O 1
ATOM 658 N N . GLU A 1 85 ? 14.852 -16.078 -18.859 1 95.44 85 GLU A N 1
ATOM 659 C CA . GLU A 1 85 ? 15.625 -15.531 -17.75 1 95.44 85 GLU A CA 1
ATOM 660 C C . GLU A 1 85 ? 14.906 -15.758 -16.406 1 95.44 85 GLU A C 1
ATOM 662 O O . GLU A 1 85 ? 13.68 -15.773 -16.359 1 95.44 85 GLU A O 1
ATOM 667 N N . GLU A 1 86 ? 15.672 -15.773 -15.375 1 97.06 86 GLU A N 1
ATOM 668 C CA . GLU A 1 86 ? 15.117 -15.945 -14.039 1 97.06 86 GLU A CA 1
ATOM 669 C C . GLU A 1 86 ? 14.617 -14.617 -13.477 1 97.06 86 GLU A C 1
ATOM 671 O O . GLU A 1 86 ? 15.328 -13.617 -13.5 1 97.06 86 GLU A O 1
ATOM 676 N N . TRP A 1 87 ? 13.391 -14.641 -13.141 1 98.25 87 TRP A N 1
ATOM 677 C CA . TRP A 1 87 ? 12.789 -13.539 -12.391 1 98.25 87 TRP A CA 1
ATOM 678 C C . TRP A 1 87 ? 12.516 -13.945 -10.945 1 98.25 87 TRP A C 1
ATOM 680 O O . TRP A 1 87 ? 11.914 -14.992 -10.688 1 98.25 87 TRP A O 1
ATOM 690 N N . ILE A 1 88 ? 13.023 -13.117 -9.969 1 98.81 88 ILE A N 1
ATOM 691 C CA . ILE A 1 88 ? 12.82 -13.367 -8.547 1 98.81 88 ILE A CA 1
ATOM 692 C C . ILE A 1 88 ? 12.453 -12.07 -7.836 1 98.81 88 ILE A C 1
ATOM 694 O O . ILE A 1 88 ? 13.18 -11.078 -7.938 1 98.81 88 ILE A O 1
ATOM 698 N N . TYR A 1 89 ? 11.336 -12.094 -7.211 1 98.88 89 TYR A N 1
ATOM 699 C CA . TYR A 1 89 ? 10.859 -10.969 -6.418 1 98.88 89 TYR A CA 1
ATOM 700 C C . TYR A 1 89 ? 10.438 -11.422 -5.027 1 98.88 89 TYR A C 1
ATOM 702 O O . TYR A 1 89 ? 9.836 -12.484 -4.875 1 98.88 89 TYR A O 1
ATOM 710 N N . ASP A 1 90 ? 10.711 -10.617 -4.016 1 98.94 90 ASP A N 1
ATOM 711 C CA . ASP A 1 90 ? 10.242 -10.844 -2.652 1 98.94 90 ASP A CA 1
ATOM 712 C C . ASP A 1 90 ? 9.188 -9.82 -2.254 1 98.94 90 ASP A C 1
ATOM 714 O O . ASP A 1 90 ? 9.289 -8.641 -2.607 1 98.94 90 ASP A O 1
ATOM 718 N N . TYR A 1 91 ? 8.242 -10.352 -1.536 1 98.94 91 TYR A N 1
ATOM 719 C CA . TYR A 1 91 ? 7.09 -9.539 -1.162 1 98.94 91 TYR A CA 1
ATOM 720 C C . TYR A 1 91 ? 6.816 -9.633 0.334 1 98.94 91 TYR A C 1
ATOM 722 O O . TYR A 1 91 ? 7.004 -10.688 0.939 1 98.94 91 TYR A O 1
ATOM 730 N N . VAL A 1 92 ? 6.391 -8.57 0.921 1 98.88 92 VAL A N 1
ATOM 731 C CA . VAL A 1 92 ? 5.629 -8.562 2.164 1 98.88 92 VAL A CA 1
ATOM 732 C C . VAL A 1 92 ? 4.34 -7.766 1.976 1 98.88 92 VAL A C 1
ATOM 734 O O . VAL A 1 92 ? 4.336 -6.727 1.313 1 98.88 92 VAL A O 1
ATOM 737 N N . GLY A 1 93 ? 3.25 -8.289 2.412 1 98.69 93 GLY A N 1
ATOM 738 C CA . GLY A 1 93 ? 1.946 -7.652 2.324 1 98.69 93 GLY A CA 1
ATOM 739 C C . GLY A 1 93 ? 1.134 -7.773 3.598 1 98.69 93 GLY A C 1
ATOM 740 O O . GLY A 1 93 ? 1.2 -8.797 4.289 1 98.69 93 GLY A O 1
ATOM 741 N N . TYR A 1 94 ? 0.415 -6.785 3.85 1 98.56 94 TYR A N 1
ATOM 742 C CA . TYR A 1 94 ? -0.448 -6.703 5.023 1 98.56 94 TYR A CA 1
ATOM 743 C C . TYR A 1 94 ? -1.914 -6.613 4.617 1 98.56 94 TYR A C 1
ATOM 745 O O . TYR A 1 94 ? -2.291 -5.762 3.809 1 98.56 94 TYR A O 1
ATOM 753 N N . LEU A 1 95 ? -2.68 -7.484 5.199 1 97.75 95 LEU A N 1
ATOM 754 C CA . LEU A 1 95 ? -4.113 -7.438 4.926 1 97.75 95 LEU A CA 1
ATOM 755 C C . LEU A 1 95 ? -4.754 -6.23 5.598 1 97.75 95 LEU A C 1
ATOM 757 O O . LEU A 1 95 ? -4.539 -5.992 6.789 1 97.75 95 LEU A O 1
ATOM 761 N N . SER A 1 96 ? -5.48 -5.488 4.793 1 97.62 96 SER A N 1
ATOM 762 C CA . SER A 1 96 ? -6.215 -4.355 5.352 1 97.62 96 SER A CA 1
ATOM 763 C C . SER A 1 96 ? -7.199 -4.812 6.426 1 97.62 96 SER A C 1
ATOM 765 O O . SER A 1 96 ? -7.953 -5.77 6.219 1 97.62 96 SER A O 1
ATOM 767 N N . PRO A 1 97 ? -7.141 -4.145 7.578 1 96.88 97 PRO A N 1
ATOM 768 C CA . PRO A 1 97 ? -8.195 -4.457 8.547 1 96.88 97 PRO A CA 1
ATOM 769 C C . PRO A 1 97 ? -9.578 -4.031 8.07 1 96.88 97 PRO A C 1
ATOM 771 O O . PRO A 1 97 ? -9.703 -3.131 7.238 1 96.88 97 PRO A O 1
ATOM 774 N N . ALA A 1 98 ? -10.555 -4.707 8.617 1 96.5 98 ALA A N 1
ATOM 775 C CA . ALA A 1 98 ? -11.906 -4.203 8.406 1 96.5 98 ALA A CA 1
ATOM 776 C C . ALA A 1 98 ? -12.117 -2.869 9.125 1 96.5 98 ALA A C 1
ATOM 778 O O . ALA A 1 98 ? -11.82 -2.746 10.312 1 96.5 98 ALA A O 1
ATOM 779 N N . TRP A 1 99 ? -12.516 -1.889 8.312 1 98.31 99 TRP A N 1
ATOM 780 C CA . TRP A 1 99 ? -12.898 -0.624 8.93 1 98.31 99 TRP A CA 1
ATOM 781 C C . TRP A 1 99 ? -14.328 -0.698 9.469 1 98.31 99 TRP A C 1
ATOM 783 O O . TRP A 1 99 ? -15.25 -1.071 8.75 1 98.31 99 TRP A O 1
ATOM 793 N N . PRO A 1 100 ? -14.547 -0.267 10.75 1 97.88 100 PRO A N 1
ATOM 794 C CA . PRO A 1 100 ? -15.898 -0.326 11.289 1 97.88 100 PRO A CA 1
ATOM 795 C C . PRO A 1 100 ? -16.906 0.469 10.461 1 97.88 100 PRO A C 1
ATOM 797 O O . PRO A 1 100 ? -18.078 0.104 10.391 1 97.88 100 PRO A O 1
ATOM 800 N N . ASN A 1 101 ? -16.5 1.489 9.82 1 98.19 101 ASN A N 1
ATOM 801 C CA . ASN A 1 101 ? -17.359 2.35 9.023 1 98.19 101 ASN A CA 1
ATOM 802 C C . ASN A 1 101 ? -17.172 2.107 7.523 1 98.19 101 ASN A C 1
ATOM 804 O O . ASN A 1 101 ? -17.609 2.914 6.703 1 98.19 101 ASN A O 1
ATOM 808 N N . GLY A 1 102 ? -16.438 1.071 7.188 1 98.5 102 GLY A N 1
ATOM 809 C CA . GLY A 1 102 ? -16.297 0.731 5.781 1 98.5 102 GLY A CA 1
ATOM 810 C C . GLY A 1 102 ? -17.578 0.224 5.152 1 98.5 102 GLY A C 1
ATOM 811 O O . GLY A 1 102 ? -18.328 -0.518 5.785 1 98.5 102 GLY A O 1
ATOM 812 N N . ILE A 1 103 ? -17.859 0.708 4 1 98.25 103 ILE A N 1
ATOM 813 C CA . ILE A 1 103 ? -19.016 0.246 3.25 1 98.25 103 ILE A CA 1
ATOM 814 C C . ILE A 1 103 ? -18.562 -0.575 2.047 1 98.25 103 ILE A C 1
ATOM 816 O O . ILE A 1 103 ? -17.875 -0.064 1.168 1 98.25 103 ILE A O 1
ATOM 820 N N . LYS A 1 104 ? -18.969 -1.88 1.923 1 97.19 104 LYS A N 1
ATOM 821 C CA . LYS A 1 104 ? -18.594 -2.805 0.854 1 97.19 104 LYS A CA 1
ATOM 822 C C . LYS A 1 104 ? -17.078 -2.82 0.636 1 97.19 104 LYS A C 1
ATOM 824 O O . LYS A 1 104 ? -16.609 -2.729 -0.5 1 97.19 104 LYS A O 1
ATOM 829 N N . GLN A 1 105 ? -16.422 -2.869 1.779 1 98.19 105 GLN A N 1
ATOM 830 C CA . GLN A 1 105 ? -14.953 -2.871 1.716 1 98.19 105 GLN A CA 1
ATOM 831 C C . GLN A 1 105 ? -14.438 -4.117 1.001 1 98.19 105 GLN A C 1
ATOM 833 O O . GLN A 1 105 ? -14.672 -5.238 1.452 1 98.19 105 GLN A O 1
ATOM 838 N N . ARG A 1 106 ? -13.758 -3.885 -0.052 1 97.56 106 ARG A N 1
ATOM 839 C CA . ARG A 1 106 ? -13.102 -4.992 -0.743 1 97.56 106 ARG A CA 1
ATOM 840 C C . ARG A 1 106 ? -11.797 -5.379 -0.048 1 97.56 106 ARG A C 1
ATOM 842 O O . ARG A 1 106 ? -10.977 -4.516 0.261 1 97.56 106 ARG A O 1
ATOM 849 N N . PRO A 1 107 ? -11.57 -6.664 0.214 1 97.25 107 PRO A N 1
ATOM 850 C CA . PRO A 1 107 ? -10.289 -7.059 0.81 1 97.25 107 PRO A CA 1
ATOM 851 C C . PRO A 1 107 ? -9.094 -6.629 -0.03 1 97.25 107 PRO A C 1
ATOM 853 O O . PRO A 1 107 ? -9.133 -6.715 -1.26 1 97.25 107 PRO A O 1
ATOM 856 N N . ALA A 1 108 ? -8.102 -6.148 0.635 1 98.56 108 ALA A N 1
ATOM 857 C CA . ALA A 1 108 ? -6.895 -5.672 -0.037 1 98.56 108 ALA A CA 1
ATOM 858 C C . ALA A 1 108 ? -5.652 -5.973 0.793 1 98.56 108 ALA A C 1
ATOM 860 O O . ALA A 1 108 ? -5.715 -6.023 2.023 1 98.56 108 ALA A O 1
ATOM 861 N N . LEU A 1 109 ? -4.586 -6.219 0.153 1 98.75 109 LEU A N 1
ATOM 862 C CA . LEU A 1 109 ? -3.234 -6.285 0.701 1 98.75 109 LEU A CA 1
ATOM 863 C C . LEU A 1 109 ? -2.406 -5.086 0.248 1 98.75 109 LEU A C 1
ATOM 865 O O . LEU A 1 109 ? -2.564 -4.605 -0.877 1 98.75 109 LEU A O 1
ATOM 869 N N . ALA A 1 110 ? -1.58 -4.598 1.072 1 98.88 110 ALA A N 1
ATOM 870 C CA . ALA A 1 110 ? -0.611 -3.566 0.714 1 98.88 110 ALA A CA 1
ATOM 871 C C . ALA A 1 110 ? 0.736 -3.822 1.384 1 98.88 110 ALA A C 1
ATOM 873 O O . ALA A 1 110 ? 0.792 -4.348 2.498 1 98.88 110 ALA A O 1
ATOM 874 N N . GLY A 1 111 ? 1.803 -3.5 0.697 1 98.88 111 GLY A N 1
ATOM 875 C CA . GLY A 1 111 ? 3.098 -3.738 1.313 1 98.88 111 GLY A CA 1
ATOM 876 C C . GLY A 1 111 ? 4.266 -3.359 0.42 1 98.88 111 GLY A C 1
ATOM 877 O O . GLY A 1 111 ? 4.238 -2.312 -0.231 1 98.88 111 GLY A O 1
ATOM 878 N N . SER A 1 112 ? 5.324 -4.09 0.513 1 98.94 112 SER A N 1
ATOM 879 C CA . SER A 1 112 ? 6.598 -3.775 -0.125 1 98.94 112 SER A CA 1
ATOM 880 C C . SER A 1 112 ? 7.094 -4.941 -0.979 1 98.94 112 SER A C 1
ATOM 882 O O . SER A 1 112 ? 6.836 -6.102 -0.66 1 98.94 112 SER A O 1
ATOM 884 N N . ILE A 1 113 ? 7.742 -4.613 -2.047 1 98.94 113 ILE A N 1
ATOM 885 C CA . ILE A 1 113 ? 8.32 -5.566 -2.988 1 98.94 113 ILE A CA 1
ATOM 886 C C . ILE A 1 113 ? 9.766 -5.184 -3.295 1 98.94 113 ILE A C 1
ATOM 888 O O . ILE A 1 113 ? 10.094 -3.996 -3.361 1 98.94 113 ILE A O 1
ATOM 892 N N . VAL A 1 114 ? 10.633 -6.172 -3.434 1 98.94 114 VAL A N 1
ATOM 893 C CA . VAL A 1 114 ? 12 -5.945 -3.893 1 98.94 114 VAL A CA 1
ATOM 894 C C . VAL A 1 114 ? 12.32 -6.891 -5.047 1 98.94 114 VAL A C 1
ATOM 896 O O . VAL A 1 114 ? 11.945 -8.062 -5.023 1 98.94 114 VAL A O 1
ATOM 899 N N . ARG A 1 115 ? 12.914 -6.359 -6.121 1 98.88 115 ARG A N 1
ATOM 900 C CA . ARG A 1 115 ? 13.477 -7.223 -7.148 1 98.88 115 ARG A CA 1
ATOM 901 C C . ARG A 1 115 ? 14.727 -7.934 -6.641 1 98.88 115 ARG A C 1
ATOM 903 O O . ARG A 1 115 ? 15.773 -7.309 -6.461 1 98.88 115 ARG A O 1
ATOM 910 N N . THR A 1 116 ? 14.641 -9.188 -6.469 1 98.69 116 THR A N 1
ATOM 911 C CA . THR A 1 116 ? 15.664 -9.969 -5.781 1 98.69 116 THR A CA 1
ATOM 912 C C . THR A 1 116 ? 16.844 -10.258 -6.711 1 98.69 116 THR A C 1
ATOM 914 O O . THR A 1 116 ? 17.984 -10.281 -6.273 1 98.69 116 THR A O 1
ATOM 917 N N . ALA A 1 117 ? 16.547 -10.492 -7.957 1 98.19 117 ALA A N 1
ATOM 918 C CA . ALA A 1 117 ? 17.562 -10.781 -8.969 1 98.19 117 ALA A CA 1
ATOM 919 C C . ALA A 1 117 ? 17.391 -9.875 -10.195 1 98.19 117 ALA A C 1
ATOM 921 O O . ALA A 1 117 ? 16.266 -9.547 -10.57 1 98.19 117 ALA A O 1
ATOM 922 N N . PRO A 1 118 ? 18.516 -9.43 -10.812 1 97.69 118 PRO A N 1
ATOM 923 C CA . PRO A 1 118 ? 18.375 -8.656 -12.047 1 97.69 118 PRO A CA 1
ATOM 924 C C . PRO A 1 118 ? 17.844 -9.492 -13.211 1 97.69 118 PRO A C 1
ATOM 926 O O . PRO A 1 118 ? 17.938 -10.719 -13.188 1 97.69 118 PRO A O 1
ATOM 929 N N . HIS A 1 119 ? 17.25 -8.898 -14.117 1 97.06 119 HIS A N 1
ATOM 930 C CA . HIS A 1 119 ? 16.859 -9.523 -15.383 1 97.06 119 HIS A CA 1
ATOM 931 C C . HIS A 1 119 ? 16.734 -8.484 -16.5 1 97.06 119 HIS A C 1
ATOM 933 O O . HIS A 1 119 ? 16.781 -7.281 -16.234 1 97.06 119 HIS A O 1
ATOM 939 N N . SER A 1 120 ? 16.594 -8.938 -17.688 1 92.75 120 SER A N 1
ATOM 940 C CA . SER A 1 120 ? 16.438 -8.016 -18.797 1 92.75 120 SER A CA 1
ATOM 941 C C . SER A 1 120 ? 15.148 -7.211 -18.672 1 92.75 120 SER A C 1
ATOM 943 O O . SER A 1 120 ? 14.148 -7.707 -18.156 1 92.75 120 SER A O 1
ATOM 945 N N . ASP A 1 121 ? 15.023 -5.918 -19 1 87.06 121 ASP A N 1
ATOM 946 C CA . ASP A 1 121 ? 13.844 -5.078 -18.859 1 87.06 121 ASP A CA 1
ATOM 947 C C . ASP A 1 121 ? 13.023 -5.043 -20.141 1 87.06 121 ASP A C 1
ATOM 949 O O . ASP A 1 121 ? 12.062 -4.281 -20.266 1 87.06 121 ASP A O 1
ATOM 953 N N . GLY A 1 122 ? 13.117 -5.785 -21.031 1 75.25 122 GLY A N 1
ATOM 954 C CA . GLY A 1 122 ? 12.391 -5.844 -22.297 1 75.25 122 GLY A CA 1
ATOM 955 C C . GLY A 1 122 ? 12.828 -4.793 -23.297 1 75.25 122 GLY A C 1
ATOM 956 O O . GLY A 1 122 ? 12.57 -4.922 -24.484 1 75.25 122 GLY A O 1
ATOM 957 N N . ALA A 1 123 ? 13.508 -3.633 -22.828 1 83.12 123 ALA A N 1
ATOM 958 C CA . ALA A 1 123 ? 13.938 -2.545 -23.703 1 83.12 123 ALA A CA 1
ATOM 959 C C . ALA A 1 123 ? 15.43 -2.652 -24.016 1 83.12 123 ALA A C 1
ATOM 961 O O . ALA A 1 123 ? 16.031 -1.692 -24.484 1 83.12 123 ALA A O 1
ATOM 962 N N . GLY A 1 124 ? 15.891 -3.779 -23.688 1 84 124 GLY A N 1
ATOM 963 C CA . GLY A 1 124 ? 17.297 -3.977 -24 1 84 124 GLY A CA 1
ATOM 964 C C . GLY A 1 124 ? 18.219 -3.637 -22.844 1 84 124 GLY A C 1
ATOM 965 O O . GLY A 1 124 ? 19.438 -3.84 -22.922 1 84 124 GLY A O 1
ATOM 966 N N . GLY A 1 125 ? 17.703 -3.16 -21.828 1 92.12 125 GLY A N 1
ATOM 967 C CA . GLY A 1 125 ? 18.484 -2.867 -20.641 1 92.12 125 GLY A CA 1
ATOM 968 C C . GLY A 1 125 ? 18.328 -3.91 -19.547 1 92.12 125 GLY A C 1
ATOM 969 O O . GLY A 1 125 ? 17.953 -5.051 -19.828 1 92.12 125 GLY A O 1
ATOM 970 N N . VAL A 1 126 ? 18.922 -3.594 -18.359 1 95.31 126 VAL A N 1
ATOM 971 C CA . VAL A 1 126 ? 18.844 -4.492 -17.219 1 95.31 126 VAL A CA 1
ATOM 972 C C . VAL A 1 126 ? 17.984 -3.861 -16.125 1 95.31 126 VAL A C 1
ATOM 974 O O . VAL A 1 126 ? 18.188 -2.695 -15.766 1 95.31 126 VAL A O 1
ATOM 977 N N . ALA A 1 127 ? 17.031 -4.598 -15.75 1 96.62 127 ALA A N 1
ATOM 978 C CA . ALA A 1 127 ? 16.359 -4.273 -14.492 1 96.62 127 ALA A CA 1
ATOM 979 C C . ALA A 1 127 ? 17.172 -4.73 -13.297 1 96.62 127 ALA A C 1
ATOM 981 O O . ALA A 1 127 ? 17.297 -5.934 -13.039 1 96.62 127 ALA A O 1
ATOM 982 N N . PRO A 1 128 ? 17.766 -3.787 -12.594 1 97.94 128 PRO A N 1
ATOM 983 C CA . PRO A 1 128 ? 18.719 -4.18 -11.547 1 97.94 128 PRO A CA 1
ATOM 984 C C . PRO A 1 128 ? 18.031 -4.805 -10.336 1 97.94 128 PRO A C 1
ATOM 986 O O . PRO A 1 128 ? 16.906 -4.453 -10.008 1 97.94 128 PRO A O 1
ATOM 989 N N . ALA A 1 129 ? 18.75 -5.727 -9.672 1 98.44 129 ALA A N 1
ATOM 990 C CA . ALA A 1 129 ? 18.328 -6.211 -8.352 1 98.44 129 ALA A CA 1
ATOM 991 C C . ALA A 1 129 ? 18.328 -5.078 -7.332 1 98.44 129 ALA A C 1
ATOM 993 O O . ALA A 1 129 ? 19 -4.059 -7.52 1 98.44 129 ALA A O 1
ATOM 994 N N . GLY A 1 130 ? 17.469 -5.223 -6.301 1 98.75 130 GLY A N 1
ATOM 995 C CA . GLY A 1 130 ? 17.547 -4.344 -5.145 1 98.75 130 GLY A CA 1
ATOM 996 C C . GLY A 1 130 ? 16.547 -3.203 -5.199 1 98.75 130 GLY A C 1
ATOM 997 O O . GLY A 1 130 ? 16.359 -2.492 -4.211 1 98.75 130 GLY A O 1
ATOM 998 N N . VAL A 1 131 ? 15.883 -3.01 -6.391 1 98.69 131 VAL A N 1
ATOM 999 C CA . VAL A 1 131 ? 14.859 -1.974 -6.488 1 98.69 131 VAL A CA 1
ATOM 1000 C C . VAL A 1 131 ? 13.68 -2.326 -5.59 1 98.69 131 VAL A C 1
ATOM 1002 O O . VAL A 1 131 ? 13.133 -3.43 -5.676 1 98.69 131 VAL A O 1
ATOM 1005 N N . VAL A 1 132 ? 13.328 -1.362 -4.715 1 98.94 132 VAL A N 1
ATOM 1006 C CA . VAL A 1 132 ? 12.219 -1.543 -3.781 1 98.94 132 VAL A CA 1
ATOM 1007 C C . VAL A 1 132 ? 11.062 -0.621 -4.168 1 98.94 132 VAL A C 1
ATOM 1009 O O . VAL A 1 132 ? 11.273 0.565 -4.438 1 98.94 132 VAL A O 1
ATOM 1012 N N . CYS A 1 133 ? 9.883 -1.192 -4.25 1 98.88 133 CYS A N 1
ATOM 1013 C CA . CYS A 1 133 ? 8.648 -0.471 -4.543 1 98.88 133 CYS A CA 1
ATOM 1014 C C . CYS A 1 133 ? 7.562 -0.828 -3.537 1 98.88 133 CYS A C 1
ATOM 1016 O O . CYS A 1 133 ? 7.773 -1.668 -2.66 1 98.88 133 CYS A O 1
ATOM 1018 N N . SER A 1 134 ? 6.484 -0.117 -3.525 1 98.94 134 SER A N 1
ATOM 1019 C CA . SER A 1 134 ? 5.262 -0.46 -2.805 1 98.94 134 SER A CA 1
ATOM 1020 C C . SER A 1 134 ? 4.266 -1.171 -3.715 1 98.94 134 SER A C 1
ATOM 1022 O O . SER A 1 134 ? 4.383 -1.108 -4.941 1 98.94 134 SER A O 1
ATOM 1024 N N . TRP A 1 135 ? 3.334 -1.95 -3.145 1 98.94 135 TRP A N 1
ATOM 1025 C CA . TRP A 1 135 ? 2.324 -2.621 -3.957 1 98.94 135 TRP A CA 1
ATOM 1026 C C . TRP A 1 135 ? 1.017 -2.77 -3.186 1 98.94 135 TRP A C 1
ATOM 1028 O O . TRP A 1 135 ? 0.983 -2.588 -1.967 1 98.94 135 TRP A O 1
ATOM 1038 N N . CYS A 1 136 ? -0.046 -2.938 -3.873 1 98.88 136 CYS A N 1
ATOM 1039 C CA . CYS A 1 136 ? -1.325 -3.391 -3.336 1 98.88 136 CYS A CA 1
ATOM 1040 C C . CYS A 1 136 ? -1.925 -4.488 -4.211 1 98.88 136 CYS A C 1
ATOM 1042 O O . CYS A 1 136 ? -1.578 -4.609 -5.387 1 98.88 136 CYS A O 1
ATOM 1044 N N . ALA A 1 137 ? -2.707 -5.32 -3.639 1 98.88 137 ALA A N 1
ATOM 1045 C CA . ALA A 1 137 ? -3.523 -6.316 -4.328 1 98.88 137 ALA A CA 1
ATOM 1046 C C . ALA A 1 137 ? -4.953 -6.312 -3.797 1 98.88 137 ALA A C 1
ATOM 1048 O O . ALA A 1 137 ? -5.176 -6.25 -2.586 1 98.88 137 ALA A O 1
ATOM 1049 N N . VAL A 1 138 ? -5.832 -6.336 -4.684 1 98.81 138 VAL A N 1
ATOM 1050 C CA . VAL A 1 138 ? -7.258 -6.254 -4.375 1 98.81 138 VAL A CA 1
ATOM 1051 C C . VAL A 1 138 ? -7.945 -7.562 -4.758 1 98.81 138 VAL A C 1
ATOM 1053 O O . VAL A 1 138 ? -7.766 -8.062 -5.867 1 98.81 138 VAL A O 1
ATOM 1056 N N . LEU A 1 139 ? -8.734 -8.086 -3.824 1 98.25 139 LEU A N 1
ATOM 1057 C CA . LEU A 1 139 ? -9.422 -9.336 -4.121 1 98.25 139 LEU A CA 1
ATOM 1058 C C . LEU A 1 139 ? -10.406 -9.156 -5.27 1 98.25 139 LEU A C 1
ATOM 1060 O O . LEU A 1 139 ? -11.281 -8.281 -5.219 1 98.25 139 LEU A O 1
ATOM 1064 N N . ASP A 1 140 ? -10.289 -9.922 -6.309 1 98.25 140 ASP A N 1
ATOM 1065 C CA . ASP A 1 140 ? -11.188 -9.914 -7.457 1 98.25 140 ASP A CA 1
ATOM 1066 C C . ASP A 1 140 ? -12.219 -11.039 -7.344 1 98.25 140 ASP A C 1
ATOM 1068 O O . ASP A 1 140 ? -13.43 -10.781 -7.301 1 98.25 140 ASP A O 1
ATOM 1072 N N . LYS A 1 141 ? -11.648 -12.281 -7.172 1 96.19 141 LYS A N 1
ATOM 1073 C CA . LYS A 1 141 ? -12.508 -13.453 -7.062 1 96.19 141 LYS A CA 1
ATOM 1074 C C . LYS A 1 141 ? -12.117 -14.305 -5.855 1 96.19 141 LYS A C 1
ATOM 1076 O O . LYS A 1 141 ? -11.047 -14.914 -5.836 1 96.19 141 LYS A O 1
ATOM 1081 N N . PRO A 1 142 ? -13.039 -14.438 -4.871 1 91.31 142 PRO A N 1
ATOM 1082 C CA . PRO A 1 142 ? -12.742 -15.352 -3.766 1 91.31 142 PRO A CA 1
ATOM 1083 C C . PRO A 1 142 ? -12.68 -16.812 -4.207 1 91.31 142 PRO A C 1
ATOM 1085 O O . PRO A 1 142 ? -13.266 -17.188 -5.227 1 91.31 142 PRO A O 1
ATOM 1088 N N . ALA A 1 143 ? -11.906 -17.562 -3.438 1 87.31 143 ALA A N 1
ATOM 1089 C CA . ALA A 1 143 ? -11.859 -18.984 -3.725 1 87.31 143 ALA A CA 1
ATOM 1090 C C . ALA A 1 143 ? -13.203 -19.656 -3.436 1 87.31 143 ALA A C 1
ATOM 1092 O O . ALA A 1 143 ? -13.898 -19.281 -2.486 1 87.31 143 ALA A O 1
ATOM 1093 N N . HIS A 1 144 ? -13.695 -20.594 -4.363 1 75.62 144 HIS A N 1
ATOM 1094 C CA . HIS A 1 144 ? -14.914 -21.375 -4.152 1 75.62 144 HIS A CA 1
ATOM 1095 C C . HIS A 1 144 ? -14.602 -22.734 -3.537 1 75.62 144 HIS A C 1
ATOM 1097 O O . HIS A 1 144 ? -13.523 -23.281 -3.758 1 75.62 144 HIS A O 1
ATOM 1103 N N . MET B 1 1 ? 27 12.969 21.609 1 24.55 1 MET B N 1
ATOM 1104 C CA . MET B 1 1 ? 25.938 13.258 20.656 1 24.55 1 MET B CA 1
ATOM 1105 C C . MET B 1 1 ? 24.641 12.57 21.078 1 24.55 1 MET B C 1
ATOM 1107 O O . MET B 1 1 ? 24.625 11.359 21.328 1 24.55 1 MET B O 1
ATOM 1111 N N . SER B 1 2 ? 23.719 13.195 21.875 1 26.03 2 SER B N 1
ATOM 1112 C CA . SER B 1 2 ? 22.594 12.617 22.609 1 26.03 2 SER B CA 1
ATOM 1113 C C . SER B 1 2 ? 21.656 11.859 21.688 1 26.03 2 SER B C 1
ATOM 1115 O O . SER B 1 2 ? 21.234 12.383 20.641 1 26.03 2 SER B O 1
ATOM 1117 N N . TYR B 1 3 ? 21.75 10.641 21.531 1 34.69 3 TYR B N 1
ATOM 1118 C CA . TYR B 1 3 ? 20.703 9.797 20.953 1 34.69 3 TYR B CA 1
ATOM 1119 C C . TYR B 1 3 ? 19.328 10.258 21.406 1 34.69 3 TYR B C 1
ATOM 1121 O O . TYR B 1 3 ? 19.016 10.242 22.594 1 34.69 3 TYR B O 1
ATOM 1129 N N . ASP B 1 4 ? 18.766 11.375 21.031 1 37.5 4 ASP B N 1
ATOM 1130 C CA . ASP B 1 4 ? 17.438 11.789 21.5 1 37.5 4 ASP B CA 1
ATOM 1131 C C . ASP B 1 4 ? 16.406 10.688 21.281 1 37.5 4 ASP B C 1
ATOM 1133 O O . ASP B 1 4 ? 16.031 10.406 20.141 1 37.5 4 ASP B O 1
ATOM 1137 N N . PRO B 1 5 ? 16.406 9.695 21.969 1 44.53 5 PRO B N 1
ATOM 1138 C CA . PRO B 1 5 ? 15.547 8.516 21.922 1 44.53 5 PRO B CA 1
ATOM 1139 C C . PRO B 1 5 ? 14.141 8.828 21.422 1 44.53 5 PRO B C 1
ATOM 1141 O O . PRO B 1 5 ? 13.383 7.91 21.078 1 44.53 5 PRO B O 1
ATOM 1144 N N . GLU B 1 6 ? 13.547 10.016 21.75 1 46.09 6 GLU B N 1
ATOM 1145 C CA . GLU B 1 6 ? 12.117 10.289 21.734 1 46.09 6 GLU B CA 1
ATOM 1146 C C . GLU B 1 6 ? 11.609 10.477 20.297 1 46.09 6 GLU B C 1
ATOM 1148 O O . GLU B 1 6 ? 10.43 10.766 20.078 1 46.09 6 GLU B O 1
ATOM 1153 N N . ILE B 1 7 ? 12.445 11.016 19.344 1 49.47 7 ILE B N 1
ATOM 1154 C CA . ILE B 1 7 ? 11.867 11.43 18.062 1 49.47 7 ILE B CA 1
ATOM 1155 C C . ILE B 1 7 ? 11.398 10.203 17.281 1 49.47 7 ILE B C 1
ATOM 1157 O O . ILE B 1 7 ? 12.156 9.258 17.094 1 49.47 7 ILE B O 1
ATOM 1161 N N . GLY B 1 8 ? 10.156 10.117 17.406 1 56.75 8 GLY B N 1
ATOM 1162 C CA . GLY B 1 8 ? 9.523 9.062 16.625 1 56.75 8 GLY B CA 1
ATOM 1163 C C . GLY B 1 8 ? 10.141 8.883 15.25 1 56.75 8 GLY B C 1
ATOM 1164 O O . GLY B 1 8 ? 10.531 9.859 14.609 1 56.75 8 GLY B O 1
ATOM 1165 N N . SER B 1 9 ? 10.555 7.66 14.852 1 76.94 9 SER B N 1
ATOM 1166 C CA . SER B 1 9 ? 11.328 7.156 13.727 1 76.94 9 SER B CA 1
ATOM 1167 C C . SER B 1 9 ? 10.68 7.531 12.398 1 76.94 9 SER B C 1
ATOM 1169 O O . SER B 1 9 ? 11.352 7.582 11.367 1 76.94 9 SER B O 1
ATOM 1171 N N . LEU B 1 10 ? 9.43 8.312 12.422 1 93.31 10 LEU B N 1
ATOM 1172 C CA . LEU B 1 10 ? 8.789 8.516 11.125 1 93.31 10 LEU B CA 1
ATOM 1173 C C . LEU B 1 10 ? 8.727 10 10.781 1 93.31 10 LEU B C 1
ATOM 1175 O O . LEU B 1 10 ? 8.195 10.383 9.742 1 93.31 10 LEU B O 1
ATOM 1179 N N . ALA B 1 11 ? 9.32 10.859 11.664 1 96.25 11 ALA B N 1
ATOM 1180 C CA . ALA B 1 11 ? 9.242 12.305 11.453 1 96.25 11 ALA B CA 1
ATOM 1181 C C . ALA B 1 11 ? 9.836 12.695 10.102 1 96.25 11 ALA B C 1
ATOM 1183 O O . ALA B 1 11 ? 10.875 12.172 9.703 1 96.25 11 ALA B O 1
ATOM 1184 N N . GLY B 1 12 ? 9.203 13.648 9.43 1 97.31 12 GLY B N 1
ATOM 1185 C CA . GLY B 1 12 ? 9.625 14.094 8.109 1 97.31 12 GLY B CA 1
ATOM 1186 C C . GLY B 1 12 ? 8.461 14.406 7.188 1 97.31 12 GLY B C 1
ATOM 1187 O O . GLY B 1 12 ? 7.312 14.453 7.625 1 97.31 12 GLY B O 1
ATOM 1188 N N . ILE B 1 13 ? 8.789 14.727 5.957 1 98.62 13 ILE B N 1
ATOM 1189 C CA . ILE B 1 13 ? 7.793 14.953 4.918 1 98.62 13 ILE B CA 1
ATOM 1190 C C . ILE B 1 13 ? 7.684 13.711 4.027 1 98.62 13 ILE B C 1
ATOM 1192 O O . ILE B 1 13 ? 8.695 13.203 3.541 1 98.62 13 ILE B O 1
ATOM 1196 N N . TRP B 1 14 ? 6.492 13.273 3.85 1 98.81 14 TRP B N 1
ATOM 1197 C CA . TRP B 1 14 ? 6.18 12.094 3.049 1 98.81 14 TRP B CA 1
ATOM 1198 C C . TRP B 1 14 ? 5.277 12.453 1.875 1 98.81 14 TRP B C 1
ATOM 1200 O O . TRP B 1 14 ? 4.348 13.25 2.021 1 98.81 14 TRP B O 1
ATOM 1210 N N . THR B 1 15 ? 5.555 11.906 0.725 1 98.94 15 THR B N 1
ATOM 1211 C CA . THR B 1 15 ? 4.629 12 -0.4 1 98.94 15 THR B CA 1
ATOM 1212 C C . THR B 1 15 ? 3.57 10.898 -0.322 1 98.94 15 THR B C 1
ATOM 1214 O O . THR B 1 15 ? 3.895 9.711 -0.367 1 98.94 15 THR B O 1
ATOM 1217 N N . TYR B 1 16 ? 2.385 11.352 -0.218 1 98.94 16 TYR B N 1
ATOM 1218 C CA . TYR B 1 16 ? 1.239 10.469 -0.038 1 98.94 16 TYR B CA 1
ATOM 1219 C C . TYR B 1 16 ? 0.496 10.266 -1.353 1 98.94 16 TYR B C 1
ATOM 1221 O O . TYR B 1 16 ? 0.23 11.227 -2.078 1 98.94 16 TYR B O 1
ATOM 1229 N N . ARG B 1 17 ? 0.122 8.969 -1.653 1 98.94 17 ARG B N 1
ATOM 1230 C CA . ARG B 1 17 ? -0.774 8.609 -2.746 1 98.94 17 ARG B CA 1
ATOM 1231 C C . ARG B 1 17 ? -1.74 7.508 -2.324 1 98.94 17 ARG B C 1
ATOM 1233 O O . ARG B 1 17 ? -1.353 6.57 -1.622 1 98.94 17 ARG B O 1
ATOM 1240 N N . SER B 1 18 ? -2.975 7.633 -2.732 1 98.88 18 SER B N 1
ATOM 1241 C CA . SER B 1 18 ? -3.969 6.594 -2.473 1 98.88 18 SER B CA 1
ATOM 1242 C C . SER B 1 18 ? -4.605 6.105 -3.768 1 98.88 18 SER B C 1
ATOM 1244 O O . SER B 1 18 ? -4.582 6.805 -4.781 1 98.88 18 SER B O 1
ATOM 1246 N N . PHE B 1 19 ? -5.121 4.887 -3.688 1 98.38 19 PHE B N 1
ATOM 1247 C CA . PHE B 1 19 ? -5.52 4.121 -4.859 1 98.38 19 PHE B CA 1
ATOM 1248 C C . PHE B 1 19 ? -6.891 3.484 -4.652 1 98.38 19 PHE B C 1
ATOM 1250 O O . PHE B 1 19 ? -7.129 2.832 -3.633 1 98.38 19 PHE B O 1
ATOM 1257 N N . ILE B 1 20 ? -7.711 3.635 -5.66 1 98.75 20 ILE B N 1
ATOM 1258 C CA . ILE B 1 20 ? -9 2.957 -5.625 1 98.75 20 ILE B CA 1
ATOM 1259 C C . ILE B 1 20 ? -8.797 1.445 -5.68 1 98.75 20 ILE B C 1
ATOM 1261 O O . ILE B 1 20 ? -8.016 0.949 -6.5 1 98.75 20 ILE B O 1
ATOM 1265 N N . ASN B 1 21 ? -9.438 0.704 -4.781 1 98.81 21 ASN B N 1
ATOM 1266 C CA . ASN B 1 21 ? -9.344 -0.752 -4.762 1 98.81 21 ASN B CA 1
ATOM 1267 C C . ASN B 1 21 ? -10.203 -1.383 -5.852 1 98.81 21 ASN B C 1
ATOM 1269 O O . ASN B 1 21 ? -11.164 -2.102 -5.559 1 98.81 21 ASN B O 1
ATOM 1273 N N . ASP B 1 22 ? -9.789 -1.151 -7.043 1 98.75 22 ASP B N 1
ATOM 1274 C CA . ASP B 1 22 ? -10.453 -1.648 -8.242 1 98.75 22 ASP B CA 1
ATOM 1275 C C . ASP B 1 22 ? -9.891 -3.006 -8.656 1 98.75 22 ASP B C 1
ATOM 1277 O O . ASP B 1 22 ? -8.711 -3.119 -8.984 1 98.75 22 ASP B O 1
ATOM 1281 N N . PRO B 1 23 ? -10.703 -4.059 -8.695 1 98.62 23 PRO B N 1
ATOM 1282 C CA . PRO B 1 23 ? -10.188 -5.387 -9.031 1 98.62 23 PRO B CA 1
ATOM 1283 C C . PRO B 1 23 ? -10.008 -5.586 -10.531 1 98.62 23 PRO B C 1
ATOM 1285 O O . PRO B 1 23 ? -9.445 -6.594 -10.961 1 98.62 23 PRO B O 1
ATOM 1288 N N . ASP B 1 24 ? -10.438 -4.684 -11.359 1 98.75 24 ASP B N 1
ATOM 1289 C CA . ASP B 1 24 ? -10.305 -4.812 -12.805 1 98.75 24 ASP B CA 1
ATOM 1290 C C . ASP B 1 24 ? -8.883 -4.477 -13.258 1 98.75 24 ASP B C 1
ATOM 1292 O O . ASP B 1 24 ? -8.477 -3.312 -13.234 1 98.75 24 ASP B O 1
ATOM 1296 N N . LEU B 1 25 ? -8.211 -5.434 -13.742 1 98.5 25 LEU B N 1
ATOM 1297 C CA . LEU B 1 25 ? -6.816 -5.27 -14.141 1 98.5 25 LEU B CA 1
ATOM 1298 C C . LEU B 1 25 ? -6.695 -4.332 -15.336 1 98.5 25 LEU B C 1
ATOM 1300 O O . LEU B 1 25 ? -5.648 -3.715 -15.547 1 98.5 25 LEU B O 1
ATOM 1304 N N . SER B 1 26 ? -7.676 -4.223 -16.109 1 98.06 26 SER B N 1
ATOM 1305 C CA . SER B 1 26 ? -7.605 -3.479 -17.359 1 98.06 26 SER B CA 1
ATOM 1306 C C . SER B 1 26 ? -7.789 -1.983 -17.125 1 98.06 26 SER B C 1
ATOM 1308 O O . SER B 1 26 ? -7.582 -1.176 -18.031 1 98.06 26 SER B O 1
ATOM 1310 N N . THR B 1 27 ? -8.25 -1.595 -15.945 1 98.44 27 THR B N 1
ATOM 1311 C CA . THR B 1 27 ? -8.445 -0.18 -15.648 1 98.44 27 THR B CA 1
ATOM 1312 C C . THR B 1 27 ? -7.145 0.6 -15.852 1 98.44 27 THR B C 1
ATOM 1314 O O . THR B 1 27 ? -6.086 0.183 -15.383 1 98.44 27 THR B O 1
ATOM 1317 N N . ASP B 1 28 ? -7.258 1.725 -16.578 1 97.94 28 ASP B N 1
ATOM 1318 C CA . ASP B 1 28 ? -6.102 2.6 -16.734 1 97.94 28 ASP B CA 1
ATOM 1319 C C . ASP B 1 28 ? -5.535 3.014 -15.375 1 97.94 28 ASP B C 1
ATOM 1321 O O . ASP B 1 28 ? -6.289 3.359 -14.461 1 97.94 28 ASP B O 1
ATOM 1325 N N . PHE B 1 29 ? -4.242 3.07 -15.32 1 97.56 29 PHE B N 1
ATOM 1326 C CA . PHE B 1 29 ? -3.576 3.293 -14.039 1 97.56 29 PHE B CA 1
ATOM 1327 C C . PHE B 1 29 ? -3.947 4.656 -13.469 1 97.56 29 PHE B C 1
ATOM 1329 O O . PHE B 1 29 ? -4.156 4.793 -12.266 1 97.56 29 PHE B O 1
ATOM 1336 N N . ASP B 1 30 ? -4.086 5.668 -14.258 1 97.12 30 ASP B N 1
ATOM 1337 C CA . ASP B 1 30 ? -4.379 7.023 -13.805 1 97.12 30 ASP B CA 1
ATOM 1338 C C . ASP B 1 30 ? -5.781 7.109 -13.203 1 97.12 30 ASP B C 1
ATOM 1340 O O . ASP B 1 30 ? -6.051 7.973 -12.367 1 97.12 30 ASP B O 1
ATOM 1344 N N . LYS B 1 31 ? -6.652 6.258 -13.617 1 97.62 31 LYS B N 1
ATOM 1345 C CA . LYS B 1 31 ? -8.023 6.262 -13.125 1 97.62 31 LYS B CA 1
ATOM 1346 C C . LYS B 1 31 ? -8.102 5.688 -11.711 1 97.62 31 LYS B C 1
ATOM 1348 O O . LYS B 1 31 ? -9.125 5.809 -11.039 1 97.62 31 LYS B O 1
ATOM 1353 N N . LEU B 1 32 ? -7.016 5.098 -11.258 1 98.5 32 LEU B N 1
ATOM 1354 C CA . LEU B 1 32 ? -6.988 4.473 -9.938 1 98.5 32 LEU B CA 1
ATOM 1355 C C . LEU B 1 32 ? -6.645 5.496 -8.859 1 98.5 32 LEU B C 1
ATOM 1357 O O . LEU B 1 32 ? -6.777 5.215 -7.668 1 98.5 32 LEU B O 1
ATOM 1361 N N . GLU B 1 33 ? -6.238 6.676 -9.273 1 98.25 33 GLU B N 1
ATOM 1362 C CA . GLU B 1 33 ? -5.844 7.668 -8.281 1 98.25 33 GLU B CA 1
ATOM 1363 C C . GLU B 1 33 ? -7.047 8.133 -7.461 1 98.25 33 GLU B C 1
ATOM 1365 O O . GLU B 1 33 ? -8.008 8.672 -8.008 1 98.25 33 GLU B O 1
ATOM 1370 N N . PHE B 1 34 ? -7.023 7.926 -6.199 1 97.94 34 PHE B N 1
ATOM 1371 C CA . PHE B 1 34 ? -8.031 8.422 -5.273 1 97.94 34 PHE B CA 1
ATOM 1372 C C . PHE B 1 34 ? -7.652 9.797 -4.746 1 97.94 34 PHE B C 1
ATOM 1374 O O . PHE B 1 34 ? -8.516 10.656 -4.555 1 97.94 34 PHE B O 1
ATOM 1381 N N . GLY B 1 35 ? -6.285 9.945 -4.449 1 97.25 35 GLY B N 1
ATOM 1382 C CA . GLY B 1 35 ? -5.766 11.227 -3.994 1 97.25 35 GLY B CA 1
ATOM 1383 C C . GLY B 1 35 ? -4.254 11.242 -3.857 1 97.25 35 GLY B C 1
ATOM 1384 O O . GLY B 1 35 ? -3.611 10.188 -3.893 1 97.25 35 GLY B O 1
ATOM 1385 N N . ARG B 1 36 ? -3.67 12.414 -3.758 1 98.56 36 ARG B N 1
ATOM 1386 C CA . ARG B 1 36 ? -2.262 12.617 -3.436 1 98.56 36 ARG B CA 1
ATOM 1387 C C . ARG B 1 36 ? -2.072 13.875 -2.586 1 98.56 36 ARG B C 1
ATOM 1389 O O . ARG B 1 36 ? -2.902 14.781 -2.621 1 98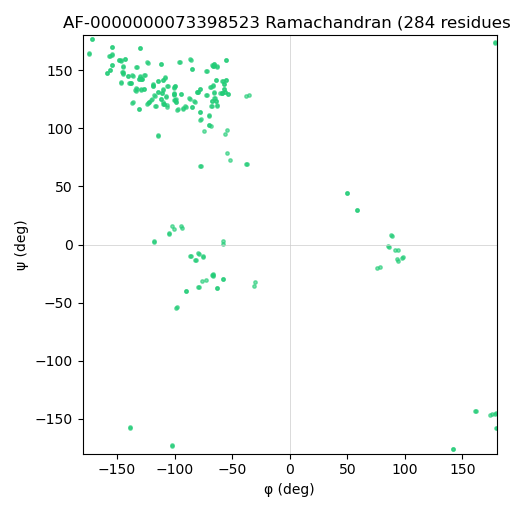.56 36 ARG B O 1
ATOM 1396 N N . ALA B 1 37 ? -1.067 13.914 -1.812 1 98.88 37 ALA B N 1
ATOM 1397 C CA . ALA B 1 37 ? -0.802 15.008 -0.874 1 98.88 37 ALA B CA 1
ATOM 1398 C C . ALA B 1 37 ? 0.579 14.859 -0.241 1 98.88 37 ALA B C 1
ATOM 1400 O O . ALA B 1 37 ? 1.312 13.914 -0.546 1 98.88 37 ALA B O 1
ATOM 1401 N N . ASN B 1 38 ? 0.909 15.82 0.545 1 98.88 38 ASN B N 1
ATOM 1402 C CA . ASN B 1 38 ? 2.039 15.719 1.463 1 98.88 38 ASN B CA 1
ATOM 1403 C C . ASN B 1 38 ? 1.582 15.375 2.879 1 98.88 38 ASN B C 1
ATOM 1405 O O . ASN B 1 38 ? 0.577 15.906 3.355 1 98.88 38 ASN B O 1
ATOM 1409 N N . ILE B 1 39 ? 2.311 14.477 3.447 1 98.94 39 ILE B N 1
ATOM 1410 C CA . ILE B 1 39 ? 2.152 14.25 4.879 1 98.94 39 ILE B CA 1
ATOM 1411 C C . ILE B 1 39 ? 3.387 14.758 5.621 1 98.94 39 ILE B C 1
ATOM 1413 O O . ILE B 1 39 ? 4.508 14.344 5.324 1 98.94 39 ILE B O 1
ATOM 1417 N N . GLN B 1 40 ? 3.199 15.656 6.508 1 98.75 40 GLN B N 1
ATOM 1418 C CA . GLN B 1 40 ? 4.219 16 7.488 1 98.75 40 GLN B CA 1
ATOM 1419 C C . GLN B 1 40 ? 3.988 15.281 8.812 1 98.75 40 GLN B C 1
ATOM 1421 O O . GLN B 1 40 ? 2.951 15.461 9.453 1 98.75 40 GLN B O 1
ATOM 1426 N N . ILE B 1 41 ? 4.895 14.461 9.156 1 98 41 ILE B N 1
ATOM 1427 C CA . ILE B 1 41 ? 4.891 13.844 10.477 1 98 41 ILE B CA 1
ATOM 1428 C C . ILE B 1 41 ? 5.848 14.594 11.398 1 98 41 ILE B C 1
ATOM 1430 O O . ILE B 1 41 ? 7.043 14.688 11.117 1 98 41 ILE B O 1
ATOM 1434 N N . ASP B 1 42 ? 5.34 15.078 12.5 1 96.62 42 ASP B N 1
ATOM 1435 C CA . ASP B 1 42 ? 6.113 15.891 13.43 1 96.62 42 ASP B CA 1
ATOM 1436 C C . ASP B 1 42 ? 6.906 15.016 14.398 1 96.62 42 ASP B C 1
ATOM 1438 O O . ASP B 1 42 ? 6.504 13.891 14.695 1 96.62 42 ASP B O 1
ATOM 1442 N N . LYS B 1 43 ? 8.047 15.586 14.844 1 94.62 43 LYS B N 1
ATOM 1443 C CA . LYS B 1 43 ? 8.68 14.961 16 1 94.62 43 LYS B CA 1
ATOM 1444 C C . LYS B 1 43 ? 7.723 14.906 17.188 1 94.62 43 LYS B C 1
ATOM 1446 O O . LYS B 1 43 ? 7.027 15.883 17.484 1 94.62 43 LYS B O 1
ATOM 1451 N N . ALA B 1 44 ? 7.66 13.805 17.797 1 93.62 44 ALA B N 1
ATOM 1452 C CA . ALA B 1 44 ? 6.777 13.578 18.938 1 93.62 44 ALA B CA 1
ATOM 1453 C C . ALA B 1 44 ? 7.32 12.477 19.844 1 93.62 44 ALA B C 1
ATOM 1455 O O . ALA B 1 44 ? 8.227 11.734 19.453 1 93.62 44 ALA B O 1
ATOM 1456 N N . PRO B 1 45 ? 6.824 12.391 21.094 1 91.38 45 PRO B N 1
ATOM 1457 C CA . PRO B 1 45 ? 7.227 11.266 21.953 1 91.38 45 PRO B CA 1
ATOM 1458 C C . PRO B 1 45 ? 6.953 9.906 21.297 1 91.38 45 PRO B C 1
ATOM 1460 O O . PRO B 1 45 ? 6.082 9.805 20.422 1 91.38 45 PRO B O 1
ATOM 1463 N N . MET B 1 46 ? 7.648 8.914 21.766 1 91.19 46 MET B N 1
ATOM 1464 C CA . MET B 1 46 ? 7.484 7.562 21.25 1 91.19 46 MET B CA 1
ATOM 1465 C C . MET B 1 46 ? 6.023 7.129 21.297 1 91.19 46 MET B C 1
ATOM 1467 O O . MET B 1 46 ? 5.352 7.336 22.312 1 91.19 46 MET B O 1
ATOM 1471 N N . GLY B 1 47 ? 5.535 6.641 20.172 1 94.31 47 GLY B N 1
ATOM 1472 C CA . GLY B 1 47 ? 4.188 6.094 20.125 1 94.31 47 GLY B CA 1
ATOM 1473 C C . GLY B 1 47 ? 3.15 7.113 19.672 1 94.31 47 GLY B C 1
ATOM 1474 O O . GLY B 1 47 ? 2.004 6.754 19.406 1 94.31 47 GLY B O 1
ATOM 1475 N N . VAL B 1 48 ? 3.553 8.375 19.672 1 96 48 VAL B N 1
ATOM 1476 C CA . VAL B 1 48 ? 2.609 9.422 19.297 1 96 48 VAL B CA 1
ATOM 1477 C C . VAL B 1 48 ? 2.758 9.742 17.812 1 96 48 VAL B C 1
ATOM 1479 O O . VAL B 1 48 ? 3.873 9.914 17.312 1 96 48 VAL B O 1
ATOM 1482 N N . PHE B 1 49 ? 1.693 9.758 17.094 1 97.19 49 PHE B N 1
ATOM 1483 C CA . PHE B 1 49 ? 1.625 10.227 15.711 1 97.19 49 PHE B CA 1
ATOM 1484 C C . PHE B 1 49 ? 0.922 11.578 15.633 1 97.19 49 PHE B C 1
ATOM 1486 O O . PHE B 1 49 ? -0.247 11.695 16 1 97.19 49 PHE B O 1
ATOM 1493 N N . LYS B 1 50 ? 1.617 12.555 15.148 1 97.81 50 LYS B N 1
ATOM 1494 C CA . LYS B 1 50 ? 1.052 13.891 14.984 1 97.81 50 LYS B CA 1
ATOM 1495 C C . LYS B 1 50 ? 1.619 14.57 13.742 1 97.81 50 LYS B C 1
ATOM 1497 O O . LYS B 1 50 ? 2.771 14.336 13.367 1 97.81 50 LYS B O 1
ATOM 1502 N N . GLY B 1 51 ? 0.812 15.414 13.117 1 98.31 51 GLY B N 1
ATOM 1503 C CA . GLY B 1 51 ? 1.244 16.141 11.938 1 98.31 51 GLY B CA 1
ATOM 1504 C C . GLY B 1 51 ? 0.091 16.688 11.117 1 98.31 51 GLY B C 1
ATOM 1505 O O . GLY B 1 51 ? -0.897 17.172 11.68 1 98.31 51 GLY B O 1
ATOM 1506 N N . ARG B 1 52 ? 0.295 16.641 9.828 1 98.88 52 ARG B N 1
ATOM 1507 C CA . ARG B 1 52 ? -0.745 17.109 8.914 1 98.88 52 ARG B CA 1
ATOM 1508 C C . ARG B 1 52 ? -0.592 16.453 7.543 1 98.88 52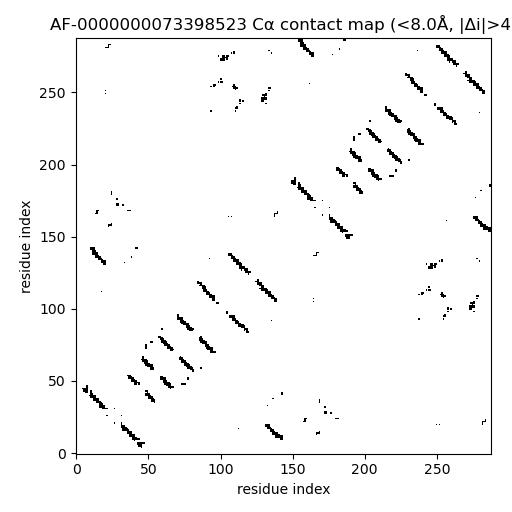 ARG B C 1
ATOM 1510 O O . ARG B 1 52 ? 0.507 16.047 7.16 1 98.88 52 ARG B O 1
ATOM 1517 N N . ILE B 1 53 ? -1.672 16.297 6.883 1 98.94 53 ILE B N 1
ATOM 1518 C CA . ILE B 1 53 ? -1.726 16.016 5.453 1 98.94 53 ILE B CA 1
ATOM 1519 C C . ILE B 1 53 ? -2.268 17.219 4.703 1 98.94 53 ILE B C 1
ATOM 1521 O O . ILE B 1 53 ? -3.213 17.875 5.164 1 98.94 53 ILE B O 1
ATOM 1525 N N . TYR B 1 54 ? -1.599 17.609 3.59 1 98.88 54 TYR B N 1
ATOM 1526 C CA . TYR B 1 54 ? -1.937 18.906 3.012 1 98.88 54 TYR B CA 1
ATOM 1527 C C . TYR B 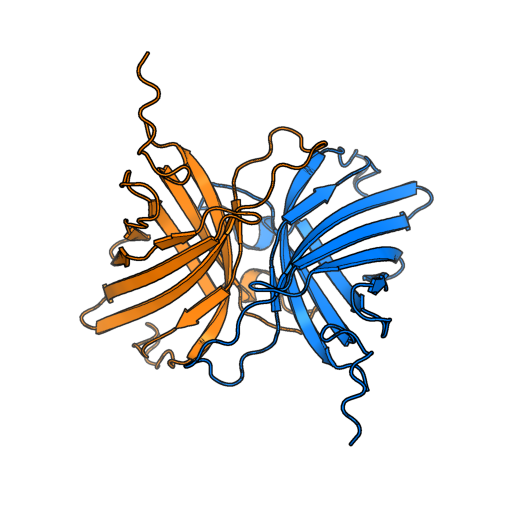1 54 ? -1.618 18.938 1.522 1 98.88 54 TYR B C 1
ATOM 1529 O O . TYR B 1 54 ? -0.831 18.125 1.032 1 98.88 54 TYR B O 1
ATOM 1537 N N . GLY B 1 55 ? -2.246 19.719 0.809 1 97.25 55 GLY B N 1
ATOM 1538 C CA . GLY B 1 55 ? -2.035 20.094 -0.581 1 97.25 55 GLY B CA 1
ATOM 1539 C C . GLY B 1 55 ? -2.225 21.578 -0.838 1 97.25 55 GLY B C 1
ATOM 1540 O O . GLY B 1 55 ? -2 22.391 0.051 1 97.25 55 GLY B O 1
ATOM 1541 N N . ASP B 1 56 ? -2.523 21.922 -2.082 1 94.75 56 ASP B N 1
ATOM 1542 C CA . ASP B 1 56 ? -2.695 23.328 -2.436 1 94.75 56 ASP B CA 1
ATOM 1543 C C . ASP B 1 56 ? -3.975 23.906 -1.822 1 94.75 56 ASP B C 1
ATOM 1545 O O . ASP B 1 56 ? -5.078 23.578 -2.27 1 94.75 56 ASP B O 1
ATOM 1549 N N . GLY B 1 57 ? -3.852 24.672 -0.755 1 94.81 57 GLY B N 1
ATOM 1550 C CA . GLY B 1 57 ? -4.977 25.406 -0.199 1 94.81 57 GLY B CA 1
ATOM 1551 C C . GLY B 1 57 ? -5.777 24.609 0.807 1 94.81 57 GLY B C 1
ATOM 1552 O O . GLY B 1 57 ? -6.875 25 1.202 1 94.81 57 GLY B O 1
ATOM 1553 N N . TRP B 1 58 ? -5.414 23.5 1.228 1 97.12 58 TRP B N 1
ATOM 1554 C CA . TRP B 1 58 ? -6.148 22.719 2.219 1 97.12 58 TRP B CA 1
ATOM 1555 C C . TRP B 1 58 ? -5.195 21.922 3.105 1 97.12 58 TRP B C 1
ATOM 1557 O O . TRP B 1 58 ? -4.055 21.656 2.717 1 97.12 58 TRP B O 1
ATOM 1567 N N . GLU B 1 59 ? -5.625 21.531 4.281 1 98.56 59 GLU B N 1
ATOM 1568 C CA . GLU B 1 59 ? -4.898 20.656 5.191 1 98.56 59 GLU B CA 1
ATOM 1569 C C . GLU B 1 59 ? -5.844 19.984 6.188 1 98.56 59 GLU B C 1
ATOM 1571 O O . GLU B 1 59 ? -6.914 20.516 6.484 1 98.56 59 GLU B O 1
ATOM 1576 N N . LEU B 1 60 ? -5.508 18.828 6.559 1 98.88 60 LEU B N 1
ATOM 1577 C CA . LEU B 1 60 ? -6.102 18.141 7.699 1 98.88 60 LEU B CA 1
ATOM 1578 C C . LEU B 1 60 ? -5.07 17.922 8.805 1 98.88 60 LEU B C 1
ATOM 1580 O O . LEU B 1 60 ? -3.906 17.625 8.523 1 98.88 60 LEU B O 1
ATOM 1584 N N . THR B 1 61 ? -5.488 18.078 10.039 1 98.94 61 THR B N 1
ATOM 1585 C CA . THR B 1 61 ? -4.652 17.734 11.18 1 98.94 61 THR B CA 1
ATOM 1586 C C . THR B 1 61 ? -4.656 16.219 11.406 1 98.94 61 THR B C 1
ATOM 1588 O O . THR B 1 61 ? -5.711 15.586 11.367 1 98.94 61 THR B O 1
ATOM 1591 N N . LEU B 1 62 ? -3.465 15.711 11.602 1 98.88 62 LEU B N 1
ATOM 1592 C CA . LEU B 1 62 ? -3.334 14.273 11.844 1 98.88 62 LEU B CA 1
ATOM 1593 C C . LEU B 1 62 ? -3.027 13.992 13.312 1 98.88 62 LEU B C 1
ATOM 1595 O O . LEU B 1 62 ? -2.205 14.68 13.922 1 98.88 62 LEU B O 1
ATOM 1599 N N . SER B 1 63 ? -3.662 13.023 13.875 1 98.81 63 SER B N 1
ATOM 1600 C CA . SER B 1 63 ? -3.416 12.547 15.234 1 98.81 63 SER B CA 1
ATOM 1601 C C . SER B 1 63 ? -3.637 11.039 15.344 1 98.81 63 SER B C 1
ATOM 1603 O O . SER B 1 63 ? -4.562 10.5 14.742 1 98.81 63 SER B O 1
ATOM 1605 N N . GLY B 1 64 ? -2.771 10.422 16.062 1 98.44 64 GLY B N 1
ATOM 1606 C CA . GLY B 1 64 ? -2.887 8.992 16.281 1 98.44 64 GLY B CA 1
ATOM 1607 C C . GLY B 1 64 ? -1.717 8.406 17.062 1 98.44 64 GLY B C 1
ATOM 1608 O O . GLY B 1 64 ? -1.218 9.023 18 1 98.44 64 GLY B O 1
ATOM 1609 N N . TYR B 1 65 ? -1.403 7.176 16.688 1 97.62 65 TYR B N 1
ATOM 1610 C CA . TYR B 1 65 ? -0.34 6.5 17.422 1 97.62 65 TYR B CA 1
ATOM 1611 C C . TYR B 1 65 ? 0.502 5.637 16.484 1 97.62 65 TYR B C 1
ATOM 1613 O O . TYR B 1 65 ? 0.087 5.332 15.375 1 97.62 65 TYR B O 1
ATOM 1621 N N . ILE B 1 66 ? 1.688 5.328 16.938 1 96.31 66 ILE B N 1
ATOM 1622 C CA . ILE B 1 66 ? 2.605 4.402 16.297 1 96.31 66 ILE B CA 1
ATOM 1623 C C . ILE B 1 66 ? 2.861 3.203 17.203 1 96.31 66 ILE B C 1
ATOM 1625 O O . ILE B 1 66 ? 3.271 3.369 18.359 1 96.31 66 ILE B O 1
ATOM 1629 N N . ASP B 1 67 ? 2.533 2.078 16.766 1 95.19 67 ASP B N 1
ATOM 1630 C CA . ASP B 1 67 ? 2.92 0.829 17.422 1 95.19 67 ASP B CA 1
ATOM 1631 C C . ASP B 1 67 ? 4.219 0.281 16.828 1 95.19 67 ASP B C 1
ATOM 1633 O O . ASP B 1 67 ? 4.266 -0.087 15.648 1 95.19 67 ASP B O 1
ATOM 1637 N N . TYR B 1 68 ? 5.227 0.2 17.703 1 90.62 68 TYR B N 1
ATOM 1638 C CA . TYR B 1 68 ? 6.512 -0.297 17.219 1 90.62 68 TYR B CA 1
ATOM 1639 C C . TYR B 1 68 ? 6.574 -1.817 17.312 1 90.62 68 TYR B C 1
ATOM 1641 O O . TYR B 1 68 ? 6.23 -2.402 18.344 1 90.62 68 TYR B O 1
ATOM 1649 N N . GLY B 1 69 ? 6.855 -2.424 16.281 1 89.62 69 GLY B N 1
ATOM 1650 C CA . GLY B 1 69 ? 6.926 -3.869 16.125 1 89.62 69 GLY B CA 1
ATOM 1651 C C . GLY B 1 69 ? 7.285 -4.312 14.727 1 89.62 69 GLY B C 1
ATOM 1652 O O . GLY B 1 69 ? 8.047 -3.633 14.031 1 89.62 69 GLY B O 1
ATOM 1653 N N . SER B 1 70 ? 6.922 -5.527 14.445 1 90.44 70 SER B N 1
ATOM 1654 C CA . SER B 1 70 ? 7.082 -6.051 13.094 1 90.44 70 SER B CA 1
ATOM 1655 C C . SER B 1 70 ? 5.73 -6.332 12.445 1 90.44 70 SER B C 1
ATOM 1657 O O . SER B 1 70 ? 5.148 -7.398 12.656 1 90.44 70 SER B O 1
ATOM 1659 N N . PRO B 1 71 ? 5.254 -5.391 11.711 1 94.75 71 PRO B N 1
ATOM 1660 C CA . PRO B 1 71 ? 5.773 -4.098 11.266 1 94.75 71 PRO B CA 1
ATOM 1661 C C . PRO B 1 71 ? 5.527 -2.977 12.273 1 94.75 71 PRO B C 1
ATOM 1663 O O . PRO B 1 71 ? 4.672 -3.113 13.156 1 94.75 71 PRO B O 1
ATOM 1666 N N . ASN B 1 72 ? 6.336 -1.892 12.148 1 95 72 ASN B N 1
ATOM 1667 C CA . ASN B 1 72 ? 5.848 -0.633 12.703 1 95 72 ASN B CA 1
ATOM 1668 C C . ASN B 1 72 ? 4.523 -0.217 12.07 1 95 72 ASN B C 1
ATOM 1670 O O . ASN B 1 72 ? 4.391 -0.216 10.844 1 95 72 ASN B O 1
ATOM 1674 N N . THR B 1 73 ? 3.57 0.111 12.93 1 97.38 73 THR B N 1
ATOM 1675 C CA . THR B 1 73 ? 2.227 0.425 12.461 1 97.38 73 THR B CA 1
ATOM 1676 C C . THR B 1 73 ? 1.814 1.828 12.898 1 97.38 73 THR B C 1
ATOM 1678 O O . THR B 1 73 ? 1.888 2.162 14.086 1 97.38 73 THR B O 1
ATOM 1681 N N . ALA B 1 74 ? 1.474 2.652 11.938 1 98.06 74 ALA B N 1
ATOM 1682 C CA . ALA B 1 74 ? 0.874 3.951 12.227 1 98.06 74 ALA B CA 1
ATOM 1683 C C . ALA B 1 74 ? -0.642 3.906 12.047 1 98.06 74 ALA B C 1
ATOM 1685 O O . ALA B 1 74 ? -1.138 3.461 11.008 1 98.06 74 ALA B O 1
ATOM 1686 N N . ARG B 1 75 ? -1.366 4.266 13.039 1 98.69 75 ARG B N 1
ATOM 1687 C CA . ARG B 1 75 ? -2.811 4.465 12.977 1 98.69 75 ARG B CA 1
ATOM 1688 C C . ARG B 1 75 ? -3.18 5.898 13.344 1 98.69 75 ARG B C 1
ATOM 1690 O O . ARG B 1 75 ? -2.803 6.387 14.414 1 98.69 75 ARG B O 1
ATOM 1697 N N . PHE B 1 76 ? -3.934 6.547 12.383 1 98.81 76 PHE B N 1
ATOM 1698 C CA . PHE B 1 76 ? -4.184 7.961 12.641 1 98.81 76 PHE B CA 1
ATOM 1699 C C . PHE B 1 76 ? -5.43 8.438 11.906 1 98.81 76 PHE B C 1
ATOM 1701 O O . PHE B 1 76 ? -5.934 7.742 11.016 1 98.81 76 PHE B O 1
ATOM 1708 N N . GLN B 1 77 ? -5.906 9.531 12.367 1 98.94 77 GLN B N 1
ATOM 1709 C CA . GLN B 1 77 ? -7.039 10.211 11.742 1 98.94 77 GLN B CA 1
ATOM 1710 C C . GLN B 1 77 ? -6.645 11.609 11.266 1 98.94 77 GLN B C 1
ATOM 1712 O O . GLN B 1 77 ? -5.898 12.32 11.938 1 98.94 77 GLN B O 1
ATOM 1717 N N . GLY B 1 78 ? -7.07 11.945 10.078 1 98.94 78 GLY B N 1
ATOM 1718 C CA . GLY B 1 78 ? -7.008 13.312 9.586 1 98.94 78 GLY B CA 1
ATOM 1719 C C . GLY B 1 78 ? -8.336 14.039 9.68 1 98.94 78 GLY B C 1
ATOM 1720 O O . GLY B 1 78 ? -9.367 13.523 9.258 1 98.94 78 GLY B O 1
ATOM 1721 N N . ARG B 1 79 ? -8.273 15.188 10.234 1 98.81 79 ARG B N 1
ATOM 1722 C CA . ARG B 1 79 ? -9.477 16 10.375 1 98.81 79 ARG B CA 1
ATOM 1723 C C . ARG B 1 79 ? -9.195 17.469 10.055 1 98.81 79 ARG B C 1
ATOM 1725 O O . ARG B 1 79 ? -8.156 18 10.461 1 98.81 79 ARG B O 1
ATOM 1732 N N . GLY B 1 80 ? -10.133 18.062 9.352 1 98.5 80 GLY B N 1
ATOM 1733 C CA . GLY B 1 80 ? -10.039 19.484 9.07 1 98.5 80 GLY B CA 1
ATOM 1734 C C . GLY B 1 80 ? -11.18 20 8.219 1 98.5 80 GLY B C 1
ATOM 1735 O O . GLY B 1 80 ? -12.055 19.234 7.816 1 98.5 80 GLY B O 1
ATOM 1736 N N . LYS B 1 81 ? -11.211 21.297 8.062 1 97.38 81 LYS B N 1
ATOM 1737 C CA . LYS B 1 81 ? -12.203 21.922 7.199 1 97.38 81 LYS B CA 1
ATOM 1738 C C . LYS B 1 81 ? -11.609 22.25 5.832 1 97.38 81 LYS B C 1
ATOM 1740 O O . LYS B 1 81 ? -10.547 22.875 5.746 1 97.38 81 LYS B O 1
ATOM 1745 N N . VAL B 1 82 ? -12.281 21.734 4.828 1 94.94 82 VAL B N 1
ATOM 1746 C CA . VAL B 1 82 ? -11.938 22.047 3.443 1 94.94 82 VAL B CA 1
ATOM 1747 C C . VAL B 1 82 ? -13.156 22.625 2.721 1 94.94 82 VAL B C 1
ATOM 1749 O O . VAL B 1 82 ? -14.195 21.969 2.645 1 94.94 82 VAL B O 1
ATOM 1752 N N . GLY B 1 83 ? -13.023 23.844 2.197 1 91.56 83 GLY B N 1
ATOM 1753 C CA . GLY B 1 83 ? -14.172 24.484 1.562 1 91.56 83 GLY B CA 1
ATOM 1754 C C . GLY B 1 83 ? -15.359 24.641 2.492 1 91.56 83 GLY B C 1
ATOM 1755 O O . GLY B 1 83 ? -16.5 24.469 2.072 1 91.56 83 GLY B O 1
ATOM 1756 N N . GLY B 1 84 ? -15.086 24.781 3.764 1 92.75 84 GLY B N 1
ATOM 1757 C CA . GLY B 1 84 ? -16.141 25 4.742 1 92.75 84 GLY B CA 1
ATOM 1758 C C . GLY B 1 84 ? -16.766 23.719 5.246 1 92.75 84 GLY B C 1
ATOM 1759 O O . GLY B 1 84 ? -17.625 23.734 6.129 1 92.75 84 GLY B O 1
ATOM 1760 N N . GLU B 1 85 ? -16.328 22.609 4.742 1 95.62 85 GLU B N 1
ATOM 1761 C CA . GLU B 1 85 ? -16.891 21.328 5.141 1 95.62 85 GLU B CA 1
ATOM 1762 C C . GLU B 1 85 ? -15.883 20.5 5.926 1 95.62 85 GLU B C 1
ATOM 1764 O O . GLU B 1 85 ? -14.68 20.594 5.684 1 95.62 85 GLU B O 1
ATOM 1769 N N . GLU B 1 86 ? -16.391 19.625 6.715 1 97.12 86 GLU B N 1
ATOM 1770 C CA . GLU B 1 86 ? -15.539 18.734 7.5 1 97.12 86 GLU B CA 1
ATOM 1771 C C . GLU B 1 86 ? -15.078 17.531 6.68 1 97.12 86 GLU B C 1
ATOM 1773 O O . GLU B 1 86 ? -15.891 16.859 6.051 1 97.12 86 GLU B O 1
ATOM 1778 N N . TRP B 1 87 ? -13.805 17.406 6.617 1 98.25 87 TRP B N 1
ATOM 1779 C CA . TRP B 1 87 ? -13.188 16.219 6.055 1 98.25 87 TRP B CA 1
ATOM 1780 C C . TRP B 1 87 ? -12.562 15.359 7.152 1 98.25 87 TRP B C 1
ATOM 1782 O O . TRP B 1 87 ? -11.812 15.867 7.992 1 98.25 87 TRP B O 1
ATOM 1792 N N . ILE B 1 88 ? -12.914 14.031 7.176 1 98.81 88 ILE B N 1
ATOM 1793 C CA . ILE B 1 88 ? -12.375 13.094 8.156 1 98.81 88 ILE B CA 1
ATOM 1794 C C . ILE B 1 88 ? -12.008 11.789 7.461 1 98.81 88 ILE B C 1
ATOM 1796 O O . ILE B 1 88 ? -12.836 11.188 6.773 1 98.81 88 ILE B O 1
ATOM 1800 N N . TYR B 1 89 ? -10.781 11.438 7.586 1 98.88 89 TYR B N 1
ATOM 1801 C CA . TYR B 1 89 ? -10.266 10.18 7.059 1 98.88 89 TYR B CA 1
ATOM 1802 C C . TYR B 1 89 ? -9.492 9.414 8.125 1 98.88 89 TYR B C 1
ATOM 1804 O O . TYR B 1 89 ? -8.758 10.016 8.914 1 98.88 89 TYR B O 1
ATOM 1812 N N . ASP B 1 90 ? -9.617 8.102 8.148 1 98.94 90 ASP B N 1
ATOM 1813 C CA . ASP B 1 90 ? -8.828 7.227 9.016 1 98.94 90 ASP B CA 1
ATOM 1814 C C . ASP B 1 90 ? -7.832 6.402 8.203 1 98.94 90 ASP B C 1
ATOM 1816 O O . ASP B 1 90 ? -8.148 5.945 7.102 1 98.94 90 ASP B O 1
ATOM 1820 N N . TYR B 1 91 ? -6.699 6.273 8.82 1 98.94 91 TYR B N 1
ATOM 1821 C CA . TYR B 1 91 ? -5.594 5.609 8.141 1 98.94 91 TYR B CA 1
ATOM 1822 C C . TYR B 1 91 ? -4.984 4.527 9.023 1 98.94 91 TYR B C 1
ATOM 1824 O O . TYR B 1 91 ? -4.906 4.684 10.242 1 98.94 91 TYR B O 1
ATOM 1832 N N . VAL B 1 92 ? -4.562 3.477 8.438 1 98.88 92 VAL B N 1
ATOM 1833 C CA . VAL B 1 92 ? -3.547 2.582 8.984 1 98.88 92 VAL B CA 1
ATOM 1834 C C . VAL B 1 92 ? -2.43 2.381 7.965 1 98.88 92 VAL B C 1
ATOM 1836 O O . VAL B 1 92 ? -2.689 2.264 6.766 1 98.88 92 VAL B O 1
ATOM 1839 N N . GLY B 1 93 ? -1.222 2.473 8.391 1 98.69 93 GLY B N 1
ATOM 1840 C CA . GLY B 1 93 ? -0.051 2.293 7.543 1 98.69 93 GLY B CA 1
ATOM 1841 C C . GLY B 1 93 ? 1.035 1.462 8.195 1 98.69 93 GLY B C 1
ATOM 1842 O O . GLY B 1 93 ? 1.237 1.539 9.406 1 98.69 93 GLY B O 1
ATOM 1843 N N . TYR B 1 94 ? 1.688 0.747 7.41 1 98.62 94 TYR B N 1
ATOM 1844 C CA . TYR B 1 94 ? 2.777 -0.126 7.836 1 98.62 94 TYR B CA 1
ATOM 1845 C C . TYR B 1 94 ? 4.098 0.297 7.199 1 98.62 94 TYR B C 1
ATOM 1847 O O . TYR B 1 94 ? 4.184 0.445 5.98 1 98.62 94 TYR B O 1
ATOM 1855 N N . LEU B 1 95 ? 5.059 0.454 8.047 1 97.94 95 LEU B N 1
ATOM 1856 C CA . LEU B 1 95 ? 6.375 0.8 7.531 1 97.94 95 LEU B CA 1
ATOM 1857 C C . LEU B 1 95 ? 7.016 -0.395 6.832 1 97.94 95 LEU B C 1
ATOM 1859 O O . LEU B 1 95 ? 7.047 -1.497 7.383 1 97.94 95 LEU B O 1
ATOM 1863 N N . SER B 1 96 ? 7.465 -0.127 5.621 1 97.75 96 SER B N 1
ATOM 1864 C CA . SER B 1 96 ? 8.172 -1.174 4.895 1 97.75 96 SER B CA 1
ATOM 1865 C C . SER B 1 96 ? 9.422 -1.622 5.645 1 97.75 96 SER B C 1
ATOM 1867 O O . SER B 1 96 ? 10.211 -0.791 6.102 1 97.75 96 SER B O 1
ATOM 1869 N N . PRO B 1 97 ? 9.555 -2.943 5.809 1 97 97 PRO B N 1
ATOM 1870 C CA . PRO B 1 97 ? 10.82 -3.395 6.379 1 97 97 PRO B CA 1
ATOM 1871 C C . PRO B 1 97 ? 12.008 -3.125 5.461 1 97 97 PRO B C 1
ATOM 1873 O O . PRO B 1 97 ? 11.844 -3.008 4.242 1 97 97 PRO B O 1
ATOM 1876 N N . ALA B 1 98 ? 13.148 -3.027 6.094 1 96.62 98 ALA B N 1
ATOM 1877 C CA . ALA B 1 98 ? 14.352 -3.018 5.273 1 96.62 98 ALA B CA 1
ATOM 1878 C C . ALA B 1 98 ? 14.57 -4.371 4.602 1 96.62 98 ALA B C 1
ATOM 1880 O O . ALA B 1 98 ? 14.562 -5.41 5.27 1 96.62 98 ALA B O 1
ATOM 1881 N N . TRP B 1 99 ? 14.656 -4.309 3.271 1 98.44 99 TRP B N 1
ATOM 1882 C CA . TRP B 1 99 ? 15.031 -5.523 2.555 1 98.44 99 TRP B CA 1
ATOM 1883 C C . TRP B 1 99 ? 16.547 -5.738 2.609 1 98.44 99 TRP B C 1
ATOM 1885 O O . TRP B 1 99 ? 17.312 -4.84 2.275 1 98.44 99 TRP B O 1
ATOM 1895 N N . PRO B 1 100 ? 17 -6.965 2.963 1 97.94 100 PRO B N 1
ATOM 1896 C CA . PRO B 1 100 ? 18.453 -7.203 3.018 1 97.94 100 PRO B CA 1
ATOM 1897 C C . PRO B 1 100 ? 19.141 -6.934 1.683 1 97.94 100 PRO B C 1
ATOM 1899 O O . PRO B 1 100 ? 20.297 -6.531 1.657 1 97.94 100 PRO B O 1
ATOM 1902 N N . ASN B 1 101 ? 18.469 -7.113 0.606 1 98.19 101 ASN B N 1
ATOM 1903 C CA . ASN B 1 101 ? 19.031 -6.926 -0.728 1 98.19 101 ASN B CA 1
ATOM 1904 C C . ASN B 1 101 ? 18.547 -5.633 -1.367 1 98.19 101 ASN B C 1
ATOM 1906 O O . ASN B 1 101 ? 18.688 -5.438 -2.576 1 98.19 101 ASN B O 1
ATOM 1910 N N . GLY B 1 102 ? 17.891 -4.816 -0.583 1 98.5 102 GLY B N 1
ATOM 1911 C CA . GLY B 1 102 ? 17.469 -3.523 -1.102 1 98.5 102 GLY B CA 1
ATOM 1912 C C . GLY B 1 102 ? 18.625 -2.578 -1.352 1 98.5 102 GLY B C 1
ATOM 1913 O O . GLY B 1 102 ? 19.578 -2.533 -0.57 1 98.5 102 GLY B O 1
ATOM 1914 N N . ILE B 1 103 ? 18.594 -1.933 -2.467 1 98.31 103 ILE B N 1
ATOM 1915 C CA . ILE B 1 103 ? 19.609 -0.933 -2.797 1 98.31 103 ILE B CA 1
ATOM 1916 C C . ILE B 1 103 ? 18.984 0.461 -2.75 1 98.31 103 ILE B C 1
ATOM 1918 O O . ILE B 1 103 ? 18.062 0.76 -3.506 1 98.31 103 ILE B O 1
ATOM 1922 N N . LYS B 1 104 ? 19.484 1.396 -1.897 1 97.31 104 LYS B N 1
ATOM 1923 C CA . LYS B 1 104 ? 18.984 2.758 -1.711 1 97.31 104 LYS B CA 1
ATOM 1924 C C . LYS B 1 104 ? 17.484 2.773 -1.487 1 97.31 104 LYS B C 1
ATOM 1926 O O . LYS B 1 104 ? 16.766 3.559 -2.111 1 97.31 104 LYS B O 1
ATOM 1931 N N . GLN B 1 105 ? 17.078 1.839 -0.637 1 98.38 105 GLN B N 1
ATOM 1932 C CA . GLN B 1 105 ? 15.656 1.729 -0.347 1 98.38 105 GLN B CA 1
ATOM 1933 C C . GLN B 1 105 ? 15.133 2.994 0.328 1 98.38 105 GLN B C 1
ATOM 1935 O O . GLN B 1 105 ? 15.586 3.354 1.418 1 98.38 105 GLN B O 1
ATOM 1940 N N . ARG B 1 106 ? 14.195 3.602 -0.307 1 97.75 106 ARG B N 1
ATOM 1941 C CA . ARG B 1 106 ? 13.531 4.746 0.307 1 97.75 106 ARG B CA 1
ATOM 1942 C C . ARG B 1 106 ? 12.469 4.289 1.302 1 97.75 106 ARG B C 1
ATOM 1944 O O . ARG B 1 106 ? 11.641 3.428 0.988 1 97.75 106 ARG B O 1
ATOM 1951 N N . PRO B 1 107 ? 12.453 4.848 2.518 1 97.56 107 PRO B N 1
ATOM 1952 C CA . PRO B 1 107 ? 11.391 4.477 3.459 1 97.56 107 PRO B CA 1
ATOM 1953 C C . PRO B 1 107 ? 9.992 4.738 2.904 1 97.56 107 PRO B C 1
ATOM 1955 O O . PRO B 1 107 ? 9.766 5.758 2.25 1 97.56 107 PRO B O 1
ATOM 1958 N N . ALA B 1 108 ? 9.133 3.82 3.133 1 98.69 108 ALA B N 1
ATOM 1959 C CA . ALA B 1 108 ? 7.762 3.92 2.641 1 98.69 108 ALA B CA 1
ATOM 1960 C C . ALA B 1 108 ? 6.777 3.312 3.637 1 98.69 108 ALA B C 1
ATOM 1962 O O . ALA B 1 108 ? 7.121 2.385 4.371 1 98.69 108 ALA B O 1
ATOM 1963 N N . LEU B 1 109 ? 5.629 3.852 3.701 1 98.75 109 LEU B N 1
ATOM 1964 C CA . LEU B 1 109 ? 4.453 3.311 4.371 1 98.75 109 LEU B CA 1
ATOM 1965 C C . LEU B 1 109 ? 3.418 2.836 3.354 1 98.75 109 LEU B C 1
ATOM 1967 O O . LEU B 1 109 ? 3.266 3.441 2.291 1 98.75 109 LEU B O 1
ATOM 1971 N N . ALA B 1 110 ? 2.75 1.796 3.643 1 98.88 110 ALA B N 1
ATOM 1972 C CA . ALA B 1 110 ? 1.618 1.335 2.842 1 98.88 110 ALA B CA 1
ATOM 1973 C C . ALA B 1 110 ? 0.492 0.82 3.732 1 98.88 110 ALA B C 1
ATOM 1975 O O . ALA B 1 110 ? 0.744 0.261 4.805 1 98.88 110 ALA B O 1
ATOM 1976 N N . GLY B 1 111 ? -0.736 1.044 3.318 1 98.88 111 GLY B N 1
ATOM 1977 C CA . GLY B 1 111 ? -1.827 0.564 4.148 1 98.88 111 GLY B CA 1
ATOM 1978 C C . GLY B 1 111 ? -3.197 0.9 3.59 1 98.88 111 GLY B C 1
ATOM 1979 O O . GLY B 1 111 ? -3.43 0.77 2.387 1 98.88 111 GLY B O 1
ATOM 1980 N N . SER B 1 112 ? -4.117 1.164 4.457 1 98.94 112 SER B N 1
ATOM 1981 C CA . SER B 1 112 ? -5.527 1.329 4.121 1 98.94 112 SER B CA 1
ATOM 1982 C C . SER B 1 112 ? -6.074 2.652 4.648 1 98.94 112 SER B C 1
ATOM 1984 O O . SER B 1 112 ? -5.625 3.145 5.688 1 98.94 112 SER B O 1
ATOM 1986 N N . ILE B 1 113 ? -6.969 3.217 3.926 1 98.94 113 ILE B N 1
ATOM 1987 C CA . ILE B 1 113 ? -7.633 4.473 4.258 1 98.94 113 ILE B CA 1
ATOM 1988 C C . ILE B 1 113 ? -9.148 4.312 4.102 1 98.94 113 ILE B C 1
ATOM 1990 O O . ILE B 1 113 ? -9.609 3.604 3.209 1 98.94 113 ILE B O 1
ATOM 1994 N N . VAL B 1 114 ? -9.906 4.938 4.988 1 98.94 114 VAL B N 1
ATOM 1995 C CA . VAL B 1 114 ? -11.359 5.008 4.852 1 98.94 114 VAL B CA 1
ATOM 1996 C C . VAL B 1 114 ? -11.82 6.453 4.992 1 98.94 114 VAL B C 1
ATOM 1998 O O . VAL B 1 114 ? -11.32 7.195 5.836 1 98.94 114 VAL B O 1
ATOM 2001 N N . ARG B 1 115 ? -12.695 6.902 4.082 1 98.81 115 ARG B N 1
ATOM 2002 C CA . ARG B 1 115 ? -13.383 8.172 4.285 1 98.81 115 ARG B CA 1
ATOM 2003 C C . ARG B 1 115 ? -14.398 8.07 5.414 1 98.81 115 ARG B C 1
ATOM 2005 O O . ARG B 1 115 ? -15.445 7.426 5.262 1 98.81 115 ARG B O 1
ATOM 2012 N N . THR B 1 116 ? -14.125 8.703 6.48 1 98.69 116 THR B N 1
ATOM 2013 C CA . THR B 1 116 ? -14.875 8.523 7.719 1 98.69 116 THR B CA 1
ATOM 2014 C C . THR B 1 116 ? -16.188 9.297 7.676 1 98.69 116 THR B C 1
ATOM 2016 O O . THR B 1 116 ? -17.203 8.836 8.203 1 98.69 116 THR B O 1
ATOM 2019 N N . ALA B 1 117 ? -16.172 10.461 7.078 1 98.19 117 ALA B N 1
ATOM 2020 C CA . ALA B 1 117 ? -17.344 11.312 6.945 1 98.19 117 ALA B CA 1
ATOM 2021 C C . ALA B 1 117 ? -17.547 11.742 5.496 1 98.19 117 ALA B C 1
ATOM 2023 O O . ALA B 1 117 ? -16.578 11.969 4.766 1 98.19 117 ALA B O 1
ATOM 2024 N N . PRO B 1 118 ? -18.812 11.82 5.035 1 97.75 118 PRO B N 1
ATOM 2025 C CA . PRO B 1 118 ? -19.062 12.336 3.684 1 97.75 118 PRO B CA 1
ATOM 2026 C C . PRO B 1 118 ? -18.703 13.82 3.545 1 97.75 118 PRO B C 1
ATOM 2028 O O . PRO B 1 118 ? -18.656 14.539 4.543 1 97.75 118 PRO B O 1
ATOM 2031 N N . HIS B 1 119 ? -18.391 14.234 2.42 1 97.12 119 HIS B N 1
ATOM 2032 C CA . HIS B 1 119 ? -18.234 15.64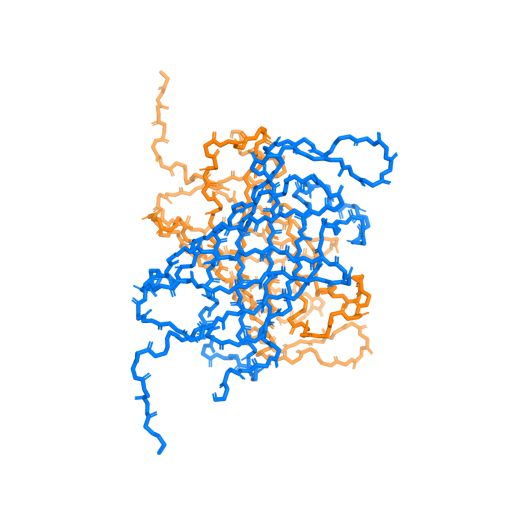8 2.096 1 97.12 119 HIS B CA 1
ATOM 2033 C C . HIS B 1 119 ? -18.469 15.906 0.613 1 97.12 119 HIS B C 1
ATOM 2035 O O . HIS B 1 119 ? -18.594 14.969 -0.173 1 97.12 119 HIS B O 1
ATOM 2041 N N . SER B 1 120 ? -18.547 17.141 0.256 1 92.81 120 SER B N 1
ATOM 2042 C CA . SER B 1 120 ? -18.75 17.469 -1.15 1 92.81 120 SER B CA 1
ATOM 2043 C C . SER B 1 120 ? -17.562 17.016 -1.997 1 92.81 120 SER B C 1
ATOM 2045 O O . SER B 1 120 ? -16.422 17.016 -1.529 1 92.81 120 SER B O 1
ATOM 2047 N N . ASP B 1 121 ? -17.688 16.5 -3.221 1 87.25 121 ASP B N 1
ATOM 2048 C CA . ASP B 1 121 ? -16.594 16 -4.059 1 87.25 121 ASP B CA 1
ATOM 2049 C C . ASP B 1 121 ? -16.078 17.094 -5.008 1 87.25 121 ASP B C 1
ATOM 2051 O O . ASP B 1 121 ? -15.25 16.812 -5.871 1 87.25 121 ASP B O 1
ATOM 2055 N N . GLY B 1 122 ? -16.312 18.219 -4.93 1 75.56 122 GLY B N 1
ATOM 2056 C CA . GLY B 1 122 ? -15.875 19.328 -5.766 1 75.56 122 GLY B CA 1
ATOM 2057 C C . GLY B 1 122 ? -16.641 19.422 -7.074 1 75.56 122 GLY B C 1
ATOM 2058 O O . GLY B 1 122 ? -16.609 20.469 -7.734 1 75.56 122 GLY B O 1
ATOM 2059 N N . ALA B 1 123 ? -17.344 18.281 -7.547 1 83.25 123 ALA B N 1
ATOM 2060 C CA . ALA B 1 123 ? -18.078 18.25 -8.812 1 83.25 123 ALA B CA 1
ATOM 2061 C C . ALA B 1 123 ? -19.578 18.375 -8.594 1 83.25 123 ALA B C 1
ATOM 2063 O O . ALA B 1 123 ? -20.375 18.062 -9.477 1 83.25 123 ALA B O 1
ATOM 2064 N N . GLY B 1 124 ? -19.844 18.797 -7.426 1 84.38 124 GLY B N 1
ATOM 2065 C CA . GLY B 1 124 ? -21.25 18.984 -7.148 1 84.38 124 GLY B CA 1
ATOM 2066 C C . GLY B 1 124 ? -21.906 17.75 -6.543 1 84.38 124 GLY B C 1
ATOM 2067 O O . GLY B 1 124 ? -23.078 17.781 -6.176 1 84.38 124 GLY B O 1
ATOM 2068 N N . GLY B 1 125 ? -21.219 16.734 -6.449 1 92.31 125 GLY B N 1
ATOM 2069 C CA . GLY B 1 125 ? -21.734 15.523 -5.812 1 92.31 125 GLY B CA 1
ATOM 2070 C C . GLY B 1 125 ? -21.219 15.328 -4.402 1 92.31 125 GLY B C 1
ATOM 2071 O O . GLY B 1 125 ? -20.766 16.281 -3.762 1 92.31 125 GLY B O 1
ATOM 2072 N N . VAL B 1 126 ? -21.562 14.156 -3.826 1 95.38 126 VAL B N 1
ATOM 2073 C CA . VAL B 1 126 ? -21.125 13.812 -2.475 1 95.38 126 VAL B CA 1
ATOM 2074 C C . VAL B 1 126 ? -20.141 12.656 -2.525 1 95.38 126 VAL B C 1
ATOM 2076 O O . VAL B 1 126 ? -20.391 11.641 -3.18 1 95.38 126 VAL B O 1
ATOM 2079 N N . ALA B 1 127 ? -19.031 12.898 -1.953 1 96.69 127 ALA B N 1
ATOM 2080 C CA . ALA B 1 127 ? -18.141 11.789 -1.634 1 96.69 127 ALA B CA 1
ATOM 2081 C C . ALA B 1 127 ? -18.625 11.039 -0.394 1 96.69 127 ALA B C 1
ATOM 2083 O O . ALA B 1 127 ? -18.547 11.562 0.721 1 96.69 127 ALA B O 1
ATOM 2084 N N . PRO B 1 128 ? -19.125 9.859 -0.596 1 97.94 128 PRO B N 1
ATOM 2085 C CA . PRO B 1 128 ? -19.781 9.18 0.529 1 97.94 128 PRO B CA 1
ATOM 2086 C C . PRO B 1 128 ? -18.766 8.688 1.572 1 97.94 128 PRO B C 1
ATOM 2088 O O . PRO B 1 128 ? -17.641 8.344 1.229 1 97.94 128 PRO B O 1
ATOM 2091 N N . ALA B 1 129 ? -19.203 8.648 2.834 1 98.44 129 ALA B N 1
ATOM 2092 C CA . ALA B 1 129 ? -18.453 7.961 3.885 1 98.44 129 ALA B CA 1
ATOM 2093 C C . ALA B 1 129 ? -18.344 6.465 3.592 1 98.44 129 ALA B C 1
ATOM 2095 O O . ALA B 1 129 ? -19.156 5.914 2.836 1 98.44 129 ALA B O 1
ATOM 2096 N N . GLY B 1 130 ? -17.281 5.848 4.125 1 98.75 130 GLY B N 1
ATOM 2097 C CA . GLY B 1 130 ? -17.188 4.395 4.121 1 98.75 130 GLY B CA 1
ATOM 2098 C C . GLY B 1 130 ? -16.359 3.854 2.975 1 98.75 130 GLY B C 1
ATOM 2099 O O . GLY B 1 130 ? -16.031 2.664 2.945 1 98.75 130 GLY B O 1
ATOM 2100 N N . VAL B 1 131 ? -16.016 4.75 1.98 1 98.69 131 VAL B N 1
ATOM 2101 C CA . VAL B 1 131 ? -15.156 4.309 0.88 1 98.69 131 VAL B CA 1
ATOM 2102 C C . VAL B 1 131 ? -13.773 3.947 1.411 1 98.69 131 VAL B C 1
ATOM 2104 O O . VAL B 1 131 ? -13.141 4.746 2.102 1 98.69 131 VAL B O 1
ATOM 2107 N N . VAL B 1 132 ? -13.344 2.705 1.085 1 98.88 132 VAL B N 1
ATOM 2108 C CA . VAL B 1 132 ? -12.039 2.207 1.517 1 98.88 132 VAL B CA 1
ATOM 2109 C C . VAL B 1 132 ? -11.109 2.072 0.311 1 98.88 132 VAL B C 1
ATOM 2111 O O . VAL B 1 132 ? -11.508 1.535 -0.727 1 98.88 132 VAL B O 1
ATOM 2114 N N . CYS B 1 133 ? -9.938 2.617 0.442 1 98.88 133 CYS B N 1
ATOM 2115 C CA . CYS B 1 133 ? -8.883 2.541 -0.567 1 98.88 133 CYS B CA 1
ATOM 2116 C C . CYS B 1 133 ? -7.566 2.092 0.051 1 98.88 133 CYS B C 1
ATOM 2118 O O . CYS B 1 133 ? -7.48 1.889 1.264 1 98.88 133 CYS B O 1
ATOM 2120 N N . SER B 1 134 ? -6.59 1.769 -0.735 1 98.94 134 SER B N 1
ATOM 2121 C CA . SER B 1 134 ? -5.207 1.546 -0.321 1 98.94 134 SER B CA 1
ATOM 2122 C C . SER B 1 134 ? -4.363 2.801 -0.518 1 98.94 134 SER B C 1
ATOM 2124 O O . SER B 1 134 ? -4.754 3.709 -1.253 1 98.94 134 SER B O 1
ATOM 2126 N N . TRP B 1 135 ? -3.246 2.934 0.207 1 98.94 135 TRP B N 1
ATOM 2127 C CA . TRP B 1 135 ? -2.375 4.09 0.037 1 98.94 135 TRP B CA 1
ATOM 2128 C C . TRP B 1 135 ? -0.92 3.721 0.308 1 98.94 135 TRP B C 1
ATOM 2130 O O . TRP B 1 135 ? -0.637 2.66 0.867 1 98.94 135 TRP B O 1
ATOM 2140 N N . CYS B 1 136 ? -0.024 4.477 -0.194 1 98.88 136 CYS B N 1
ATOM 2141 C CA . CYS B 1 136 ? 1.383 4.48 0.19 1 98.88 136 CYS B CA 1
ATOM 2142 C C . CYS B 1 136 ? 1.887 5.902 0.412 1 98.88 136 CYS B C 1
ATOM 2144 O O . CYS B 1 136 ? 1.297 6.859 -0.092 1 98.88 136 CYS B O 1
ATOM 2146 N N . ALA B 1 137 ? 2.861 6.059 1.223 1 98.94 137 ALA B N 1
ATOM 2147 C CA . ALA B 1 137 ? 3.607 7.297 1.423 1 98.94 137 ALA B CA 1
ATOM 2148 C C . ALA B 1 137 ? 5.113 7.043 1.403 1 98.94 137 ALA B C 1
ATOM 2150 O O . ALA B 1 137 ? 5.59 6.07 1.997 1 98.94 137 ALA B O 1
ATOM 2151 N N . VAL B 1 138 ? 5.766 7.844 0.711 1 98.81 138 VAL B N 1
ATOM 2152 C CA . VAL B 1 138 ? 7.203 7.711 0.507 1 98.81 138 VAL B CA 1
ATOM 2153 C C . VAL B 1 138 ? 7.93 8.891 1.158 1 98.81 138 VAL B C 1
ATOM 2155 O O . VAL B 1 138 ? 7.559 10.047 0.953 1 98.81 138 VAL B O 1
ATOM 2158 N N . LEU B 1 139 ? 8.961 8.555 1.927 1 98.44 139 LEU B N 1
ATOM 2159 C CA . LEU B 1 139 ? 9.703 9.633 2.578 1 98.44 139 LEU B CA 1
ATOM 2160 C C . LEU B 1 139 ? 10.375 10.531 1.548 1 98.44 139 LEU B C 1
ATOM 2162 O O . LEU B 1 139 ? 11.133 10.055 0.697 1 98.44 139 LEU B O 1
ATOM 2166 N N . ASP B 1 140 ? 10.102 11.805 1.568 1 98.38 140 ASP B N 1
ATOM 2167 C CA . ASP B 1 140 ? 10.719 12.797 0.698 1 98.38 140 ASP B CA 1
ATOM 2168 C C . ASP B 1 140 ? 11.867 13.516 1.408 1 98.38 140 ASP B C 1
ATOM 2170 O O . ASP B 1 140 ? 13.008 13.461 0.956 1 98.38 140 ASP B O 1
ATOM 2174 N N . LYS B 1 141 ? 11.492 14.07 2.613 1 96.44 141 LYS B N 1
ATOM 2175 C CA . LYS B 1 141 ? 12.477 14.797 3.404 1 96.44 141 LYS B CA 1
ATOM 2176 C C . LYS B 1 141 ? 12.477 14.328 4.855 1 96.44 141 LYS B C 1
ATOM 2178 O O . LYS B 1 141 ? 11.508 14.562 5.586 1 96.44 141 LYS B O 1
ATOM 2183 N N . PRO B 1 142 ? 13.602 13.734 5.34 1 91.81 142 PRO B N 1
ATOM 2184 C CA . PRO B 1 142 ? 13.664 13.391 6.762 1 91.81 142 PRO B CA 1
ATOM 2185 C C . PRO B 1 142 ? 13.664 14.617 7.664 1 91.81 142 PRO B C 1
ATOM 2187 O O . PRO B 1 142 ? 14.039 15.711 7.227 1 91.81 142 PRO B O 1
ATOM 2190 N N . ALA B 1 143 ? 13.172 14.398 8.867 1 87.56 143 ALA B N 1
ATOM 2191 C CA . ALA B 1 143 ? 13.219 15.492 9.836 1 87.56 143 ALA B CA 1
ATOM 2192 C C . ALA B 1 143 ? 14.656 15.82 10.219 1 87.56 143 ALA B C 1
ATOM 2194 O O . ALA B 1 143 ? 15.5 14.93 10.32 1 87.56 143 ALA B O 1
ATOM 2195 N N . HIS B 1 144 ? 15.016 17.172 10.289 1 75.5 144 HIS B N 1
ATOM 2196 C CA . HIS B 1 144 ? 16.328 17.625 10.75 1 75.5 144 HIS B CA 1
ATOM 2197 C C . HIS B 1 144 ? 16.312 17.922 12.242 1 75.5 144 HIS B C 1
ATOM 2199 O O . HIS B 1 144 ? 15.281 18.297 12.797 1 75.5 144 HIS B O 1
#

Solvent-accessible surface area (backbone atoms only — not comparable to full-atom values): 14732 Å² total; per-residue (Å²): 130,82,79,60,82,46,47,35,93,70,27,18,34,24,25,34,40,28,32,52,67,63,38,58,77,82,58,59,65,59,76,30,60,68,48,69,37,38,31,39,33,45,74,32,55,69,44,46,34,40,40,31,38,34,57,94,91,42,50,23,45,31,44,44,32,38,48,85,58,95,56,34,35,39,39,36,34,33,40,32,60,51,96,88,36,60,45,34,35,40,39,40,30,31,44,53,74,86,55,94,65,43,50,88,64,68,59,36,32,19,28,34,35,30,32,66,41,48,37,73,57,87,80,80,48,71,38,62,46,9,47,52,31,36,33,38,31,17,58,59,41,73,61,131,132,82,78,69,80,41,54,33,94,71,27,20,35,24,25,33,40,29,31,51,67,63,40,59,77,82,58,57,65,59,77,30,60,68,49,70,36,38,32,40,32,44,74,32,53,70,45,46,35,40,40,32,39,34,57,94,90,41,51,24,45,30,44,44,31,38,49,86,58,94,56,34,33,40,39,37,34,34,40,33,61,51,95,87,36,61,43,34,35,39,39,41,32,32,45,52,74,87,55,94,65,44,51,88,61,70,60,36,32,20,25,33,36,31,31,66,42,49,37,74,58,85,80,81,49,72,38,60,46,9,49,53,30,37,34,39,30,16,58,58,41,75,63,130

pLDDT: mean 93.42, std 13.75, range [24.55, 98.94]